Protein AF-A0A967SPB9-F1 (afdb_monomer_lite)

Radius of gyration: 21.57 Å; chains: 1; bounding box: 64×49×54 Å

Sequence (281 aa):
MDSRIRKSFYCFIILLLVFVIGSISIPSTLHAQDSSSSYELLPAPDVWYNSVDGVRVGIRLRGQVPGTFGDGPHRLNTGLWLGTNFPDNPISYYLKYTEPIPAISDFGSEGSISAITSYRTGFQAHGLTFDKRWQTGFNELNYKELTIGLRAEHRFNEEYLLYRQLWQTQWLYLANAAFDYTDVNSLGRYLLSLSIDANIAGKADPFFRSEIIISQKADLSDQFSISGRLYSGFATDNTAPEYLFTHGFQSARSWMKSGLTRARGTIPPSWMQIGNIQVTG

pLDDT: mean 82.99, std 16.35, range [27.64, 98.44]

Foldseek 3Di:
DDPVVVVVVVVVVVVVVCVVCVVVVPPPDDPPDDPPWDWDKDKDWDWDAFPQLGIKTKIWIWIFTPPDDVQTQKIKTKMWIARPNDDPCRIWMKIKIKHWDVVQDDVQKTWIKIWIWTDDQQKTKTKIKIKIKGGDPPPPQFIKMKIWMKMKMARRDCQFALDSQLADGWIFIKTKIKIKGWDADPQGIKIWIKMKIWRDDGPADTKIKIKIKIKDWGDPDPVDIDIDIDIDMDIDPSDGSQCDQDPLRHGVVVLCVDSCRSGHGSDDSVLCDDDPDHPRD

Structure (mmCIF, N/CA/C/O backbone):
data_AF-A0A967SPB9-F1
#
_entry.id   AF-A0A967SPB9-F1
#
loop_
_atom_site.group_PDB
_atom_site.id
_atom_site.type_symbol
_atom_site.label_atom_id
_atom_site.label_alt_id
_atom_site.label_comp_id
_atom_site.label_asym_id
_atom_site.label_entity_id
_atom_site.label_seq_id
_atom_site.pdbx_PDB_ins_code
_atom_site.Cartn_x
_atom_site.Cartn_y
_atom_site.Cartn_z
_atom_site.occupancy
_atom_site.B_iso_or_equiv
_atom_site.auth_seq_id
_atom_site.auth_comp_id
_atom_site.auth_asym_id
_atom_site.auth_atom_id
_atom_site.pdbx_PDB_model_num
ATOM 1 N N . MET A 1 1 ? 34.690 -30.513 -7.105 1.00 53.34 1 MET A N 1
ATOM 2 C CA . MET A 1 1 ? 33.708 -29.984 -6.133 1.00 53.34 1 MET A CA 1
ATOM 3 C C . MET A 1 1 ? 32.926 -28.889 -6.845 1.00 53.34 1 MET A C 1
ATOM 5 O O . MET A 1 1 ? 33.552 -27.938 -7.296 1.00 53.34 1 MET A O 1
ATOM 9 N N . ASP A 1 2 ? 31.624 -29.093 -7.065 1.00 67.44 2 ASP A N 1
ATOM 10 C CA . ASP A 1 2 ? 30.764 -28.219 -7.885 1.00 67.44 2 ASP A CA 1
ATOM 11 C C . ASP A 1 2 ? 30.806 -26.767 -7.361 1.00 67.44 2 ASP A C 1
ATOM 13 O O . ASP A 1 2 ? 30.745 -26.531 -6.150 1.00 67.44 2 ASP A O 1
ATOM 17 N N . SER A 1 3 ? 30.935 -25.790 -8.264 1.00 64.62 3 SER A N 1
ATOM 18 C CA . SER A 1 3 ? 30.966 -24.362 -7.922 1.00 64.62 3 SER A CA 1
ATOM 19 C C . SER A 1 3 ? 29.688 -23.924 -7.199 1.00 64.62 3 SER A C 1
ATOM 21 O O . SER A 1 3 ? 29.732 -23.014 -6.369 1.00 64.62 3 SER A O 1
ATOM 23 N N . ARG A 1 4 ? 28.574 -24.631 -7.433 1.00 57.75 4 ARG A N 1
ATOM 24 C CA . ARG A 1 4 ? 27.309 -24.462 -6.709 1.00 57.75 4 ARG A CA 1
ATOM 25 C C . ARG A 1 4 ? 27.421 -24.856 -5.237 1.00 57.75 4 ARG A C 1
ATOM 27 O O . ARG A 1 4 ? 27.007 -24.088 -4.378 1.00 57.75 4 ARG A O 1
ATOM 34 N N . ILE A 1 5 ? 28.079 -25.976 -4.931 1.00 65.75 5 ILE A N 1
ATOM 35 C CA . ILE A 1 5 ? 28.253 -26.473 -3.554 1.00 65.75 5 ILE A CA 1
ATOM 36 C C . ILE A 1 5 ? 29.132 -25.520 -2.733 1.00 65.75 5 ILE A C 1
ATOM 38 O O . ILE A 1 5 ? 28.819 -25.231 -1.580 1.00 65.75 5 ILE A O 1
ATOM 42 N N . ARG A 1 6 ? 30.200 -24.968 -3.330 1.00 60.94 6 ARG A N 1
ATOM 43 C CA . ARG A 1 6 ? 31.022 -23.945 -2.657 1.00 60.94 6 ARG A CA 1
ATOM 44 C C . ARG A 1 6 ? 30.216 -22.682 -2.349 1.00 60.94 6 ARG A C 1
ATOM 46 O O . ARG A 1 6 ? 30.285 -22.196 -1.226 1.00 60.94 6 ARG A O 1
ATOM 53 N N . LYS A 1 7 ? 29.422 -22.179 -3.301 1.00 64.81 7 LYS A N 1
ATOM 54 C CA . LYS A 1 7 ? 28.565 -20.998 -3.090 1.00 64.81 7 LYS A CA 1
ATOM 55 C C . LYS A 1 7 ? 27.527 -21.225 -1.985 1.00 64.81 7 LYS A C 1
ATOM 57 O O . LYS A 1 7 ? 27.373 -20.359 -1.126 1.00 64.81 7 LYS A O 1
ATOM 62 N N . SER A 1 8 ? 26.885 -22.395 -1.955 1.00 60.81 8 SER A N 1
ATOM 63 C CA . SER A 1 8 ? 25.930 -22.767 -0.903 1.00 60.81 8 SER A CA 1
ATOM 64 C C . SER A 1 8 ? 26.578 -22.839 0.482 1.00 60.81 8 SER A C 1
ATOM 66 O O . SER A 1 8 ? 25.992 -22.364 1.450 1.00 60.81 8 SER A O 1
ATOM 68 N N . PHE A 1 9 ? 27.803 -23.366 0.583 1.00 72.69 9 PHE A N 1
ATOM 69 C CA . PHE A 1 9 ? 28.531 -23.463 1.851 1.00 72.69 9 PHE A CA 1
ATOM 70 C C . PHE A 1 9 ? 28.935 -22.089 2.405 1.00 72.69 9 PHE A C 1
ATOM 72 O O . PHE A 1 9 ? 28.689 -21.800 3.574 1.00 72.69 9 PHE A O 1
ATOM 79 N N . TYR A 1 10 ? 29.478 -21.202 1.562 1.00 68.50 10 TYR A N 1
ATOM 80 C CA . TYR A 1 10 ? 29.806 -19.836 1.986 1.00 68.50 10 TYR A CA 1
ATOM 81 C C . TYR A 1 10 ? 28.555 -19.032 2.361 1.00 68.50 10 TYR A C 1
ATOM 83 O O . TYR A 1 10 ? 28.591 -18.286 3.334 1.00 68.50 10 TYR A O 1
ATOM 91 N N . CYS A 1 11 ? 27.431 -19.221 1.661 1.00 58.88 11 CYS A N 1
ATOM 92 C CA . CYS A 1 11 ? 26.168 -18.572 2.022 1.00 58.88 11 CYS A CA 1
ATOM 93 C C . CYS A 1 11 ? 25.592 -19.088 3.342 1.00 58.88 11 CYS A C 1
ATOM 95 O O . CYS A 1 11 ? 25.117 -18.281 4.131 1.00 58.88 11 CYS A O 1
ATOM 97 N N . PHE A 1 12 ? 25.656 -20.397 3.613 1.00 73.38 12 PHE A N 1
ATOM 98 C CA . PHE A 1 12 ? 25.232 -20.946 4.904 1.00 73.38 12 PHE A CA 1
ATOM 99 C C . PHE A 1 12 ? 26.057 -20.357 6.050 1.00 73.38 12 PHE A C 1
ATOM 101 O O . PHE A 1 12 ? 25.495 -19.942 7.058 1.00 73.38 12 PHE A O 1
ATOM 108 N N . ILE A 1 13 ? 27.375 -20.236 5.860 1.00 76.81 13 ILE A N 1
ATOM 109 C CA . ILE A 1 13 ? 28.262 -19.589 6.832 1.00 76.81 13 ILE A CA 1
ATOM 110 C C . ILE A 1 13 ? 27.895 -18.115 7.010 1.00 76.81 13 ILE A C 1
ATOM 112 O O . ILE A 1 13 ? 27.781 -17.676 8.145 1.00 76.81 13 ILE A O 1
ATOM 116 N N . ILE A 1 14 ? 27.663 -17.360 5.932 1.00 76.56 14 ILE A N 1
ATOM 117 C CA . ILE A 1 14 ? 27.267 -15.944 6.016 1.00 76.56 14 ILE A CA 1
ATOM 118 C C . ILE A 1 14 ? 25.918 -15.793 6.726 1.00 76.56 14 ILE A C 1
ATOM 120 O O . ILE A 1 14 ? 25.771 -14.911 7.562 1.00 76.56 14 ILE A O 1
ATOM 124 N N . LEU A 1 15 ? 24.947 -16.659 6.439 1.00 67.56 15 LEU A N 1
ATOM 125 C CA . LEU A 1 15 ? 23.616 -16.608 7.038 1.00 67.56 15 LEU A CA 1
ATOM 126 C C . LEU A 1 15 ? 23.658 -16.979 8.524 1.00 67.56 15 LEU A C 1
ATOM 128 O O . LEU A 1 15 ? 23.032 -16.303 9.334 1.00 67.56 15 LEU A O 1
ATOM 132 N N . LEU A 1 16 ? 24.466 -17.978 8.891 1.00 74.81 16 LEU A N 1
ATOM 133 C CA . LEU A 1 16 ? 24.778 -18.296 10.282 1.00 74.81 16 LEU A CA 1
ATOM 134 C C . LEU A 1 16 ? 25.459 -17.105 10.969 1.00 74.81 16 LEU A C 1
ATOM 136 O O . LEU A 1 16 ? 25.086 -16.752 12.081 1.00 74.81 16 LEU A O 1
ATOM 140 N N . LEU A 1 17 ? 26.409 -16.445 10.301 1.00 73.00 17 LEU A N 1
ATOM 141 C CA . LEU A 1 17 ? 27.127 -15.293 10.845 1.00 73.00 17 LEU A CA 1
ATOM 142 C C . LEU A 1 17 ? 26.196 -14.094 11.055 1.00 73.00 17 LEU A C 1
ATOM 144 O O . LEU A 1 17 ? 26.263 -13.454 12.093 1.00 73.00 17 LEU A O 1
ATOM 148 N N . VAL A 1 18 ? 25.292 -13.817 10.111 1.00 70.38 18 VAL A N 1
ATOM 149 C CA . VAL A 1 18 ? 24.260 -12.776 10.240 1.00 70.38 18 VAL A CA 1
ATOM 150 C C . VAL A 1 18 ? 23.289 -13.119 11.367 1.00 70.38 18 VAL A C 1
ATOM 152 O O . VAL A 1 18 ? 22.927 -12.236 12.139 1.00 70.38 18 VAL A O 1
ATOM 155 N N . PHE A 1 19 ? 22.904 -14.389 11.509 1.00 68.06 19 PHE A N 1
ATOM 156 C CA . PHE A 1 19 ? 22.025 -14.839 12.587 1.00 68.06 19 PHE A CA 1
ATOM 157 C C . PHE A 1 19 ? 22.697 -14.699 13.960 1.00 68.06 19 PHE A C 1
ATOM 159 O O . PHE A 1 19 ? 22.085 -14.195 14.897 1.00 68.06 19 PHE A O 1
ATOM 166 N N . VAL A 1 20 ? 23.972 -15.079 14.069 1.00 71.25 20 VAL A N 1
ATOM 167 C CA . VAL A 1 20 ? 24.779 -14.993 15.296 1.00 71.25 20 VAL A CA 1
ATOM 168 C C . VAL A 1 20 ? 25.101 -13.537 15.645 1.00 71.25 20 VAL A C 1
ATOM 170 O O . VAL A 1 20 ? 24.891 -13.114 16.774 1.00 71.25 20 VAL A O 1
ATOM 173 N N . ILE A 1 21 ? 25.533 -12.720 14.684 1.00 67.00 21 ILE A N 1
ATOM 174 C CA . ILE A 1 21 ? 25.810 -11.295 14.920 1.00 67.00 21 ILE A CA 1
ATOM 175 C C . ILE A 1 21 ? 24.513 -10.554 15.247 1.00 67.00 21 ILE A C 1
ATOM 177 O O . ILE A 1 21 ? 24.492 -9.770 16.189 1.00 67.00 21 ILE A O 1
ATOM 181 N N . GLY A 1 22 ? 23.422 -10.832 14.532 1.00 55.47 22 GLY A N 1
ATOM 182 C CA . GLY A 1 22 ? 22.111 -10.235 14.786 1.00 55.47 22 GLY A CA 1
ATOM 183 C C . GLY A 1 22 ? 21.521 -10.604 16.148 1.00 55.47 22 GLY A C 1
ATOM 184 O O . GLY A 1 22 ? 20.822 -9.788 16.735 1.00 55.47 22 GLY A O 1
ATOM 185 N N . SER A 1 23 ? 21.833 -11.790 16.681 1.00 55.03 23 SER A N 1
ATOM 186 C CA . SER A 1 23 ? 21.397 -12.210 18.022 1.00 55.03 23 SER A CA 1
ATOM 187 C C . SER A 1 23 ? 22.307 -11.709 19.148 1.00 55.03 23 SER A C 1
ATOM 189 O O . SER A 1 23 ? 21.827 -11.522 20.261 1.00 55.03 23 SER A O 1
ATOM 191 N N . ILE A 1 24 ? 23.588 -11.436 18.873 1.00 55.41 24 ILE A N 1
ATOM 192 C CA . ILE A 1 24 ? 24.553 -10.935 19.872 1.00 55.41 24 ILE A CA 1
ATOM 193 C C . ILE A 1 24 ? 24.598 -9.393 19.915 1.00 55.41 24 ILE A C 1
ATOM 195 O O . ILE A 1 24 ? 24.977 -8.815 20.929 1.00 55.41 24 ILE A O 1
ATOM 199 N N . SER A 1 25 ? 24.186 -8.709 18.842 1.00 49.22 25 SER A N 1
ATOM 200 C CA . SER A 1 25 ? 24.399 -7.260 18.661 1.00 49.22 25 SER A CA 1
ATOM 201 C C . SER A 1 25 ? 23.162 -6.396 18.923 1.00 49.22 25 SER A C 1
ATOM 203 O O . SER A 1 25 ? 23.108 -5.264 18.448 1.00 49.22 25 SER A O 1
ATOM 205 N N . ILE A 1 26 ? 22.166 -6.896 19.660 1.00 52.22 26 ILE A N 1
ATOM 206 C CA . ILE A 1 26 ? 21.073 -6.057 20.170 1.00 52.22 26 ILE A CA 1
ATOM 207 C C . ILE A 1 26 ? 21.488 -5.588 21.571 1.00 52.22 26 ILE A C 1
ATOM 209 O O . ILE A 1 26 ? 21.332 -6.349 22.527 1.00 52.22 26 ILE A O 1
ATOM 213 N N . PRO A 1 27 ? 22.062 -4.379 21.728 1.00 47.00 27 PRO A N 1
ATOM 214 C CA . PRO A 1 27 ? 22.342 -3.840 23.050 1.00 47.00 27 PRO A CA 1
ATOM 215 C C . PRO A 1 27 ? 21.030 -3.725 23.831 1.00 47.00 27 PRO A C 1
ATOM 217 O O . PRO A 1 27 ? 20.074 -3.098 23.379 1.00 47.00 27 PRO A O 1
ATOM 220 N N . SER A 1 28 ? 20.996 -4.319 25.022 1.00 50.31 28 SER A N 1
ATOM 221 C CA . SER A 1 28 ? 19.854 -4.297 25.943 1.00 50.31 28 SER A CA 1
ATOM 222 C C . SER A 1 28 ? 19.643 -2.940 26.628 1.00 50.31 28 SER A C 1
ATOM 224 O O . SER A 1 28 ? 18.720 -2.787 27.422 1.00 50.31 28 SER A O 1
ATOM 226 N N . THR A 1 29 ? 20.474 -1.940 26.326 1.00 46.03 29 THR A N 1
ATOM 227 C CA . THR A 1 29 ? 20.417 -0.608 26.934 1.00 46.03 29 THR A CA 1
ATOM 228 C C . THR A 1 29 ? 20.405 0.476 25.859 1.00 46.03 29 THR A C 1
ATOM 230 O O . THR A 1 29 ? 21.447 0.991 25.451 1.00 46.03 29 THR A O 1
ATOM 233 N N . LEU A 1 30 ? 19.207 0.830 25.393 1.00 47.09 30 LEU A N 1
ATOM 234 C CA . LEU A 1 30 ? 18.966 2.047 24.618 1.00 47.09 30 LEU A CA 1
ATOM 235 C C . LEU A 1 30 ? 18.658 3.186 25.598 1.00 47.09 30 LEU A C 1
ATOM 237 O O . LEU A 1 30 ? 17.619 3.188 26.251 1.00 47.09 30 LEU A O 1
ATOM 241 N N . HIS A 1 31 ? 19.558 4.166 25.685 1.00 45.38 31 HIS A N 1
ATOM 242 C CA . HIS A 1 31 ? 19.499 5.329 26.587 1.00 45.38 31 HIS A CA 1
ATOM 243 C C . HIS A 1 31 ? 18.366 6.344 26.291 1.00 45.38 31 HIS A C 1
ATOM 245 O O . HIS A 1 31 ? 18.452 7.494 26.708 1.00 45.38 31 HIS A O 1
ATOM 251 N N . ALA A 1 32 ? 17.312 5.944 25.575 1.00 43.31 32 ALA A N 1
ATOM 252 C CA . ALA A 1 32 ? 16.228 6.825 25.129 1.00 43.31 32 ALA A CA 1
ATOM 253 C C . ALA A 1 32 ? 14.820 6.339 25.523 1.00 43.31 32 ALA A C 1
ATOM 255 O O . ALA A 1 32 ? 13.837 6.890 25.039 1.00 43.31 32 ALA A O 1
ATOM 256 N N . GLN A 1 33 ? 14.698 5.303 26.358 1.00 45.22 33 GLN A N 1
ATOM 257 C CA . GLN A 1 33 ? 13.395 4.739 26.721 1.00 45.22 33 GLN A CA 1
ATOM 258 C C . GLN A 1 33 ? 13.032 5.073 28.162 1.00 45.22 33 GLN A C 1
ATOM 260 O O . GLN A 1 33 ? 13.785 4.785 29.093 1.00 45.22 33 GLN A O 1
ATOM 265 N N . ASP A 1 34 ? 11.867 5.694 28.314 1.00 43.06 34 ASP A N 1
ATOM 266 C CA . ASP A 1 34 ? 11.245 5.952 29.601 1.00 43.06 34 ASP A CA 1
ATOM 267 C C . ASP A 1 34 ? 10.923 4.620 30.301 1.00 43.06 34 ASP A C 1
ATOM 269 O O . ASP A 1 34 ? 10.480 3.648 29.687 1.00 43.06 34 ASP A O 1
ATOM 273 N N . SER A 1 35 ? 11.185 4.571 31.602 1.00 50.75 35 SER A N 1
ATOM 274 C CA . SER A 1 35 ? 11.261 3.350 32.423 1.00 50.75 35 SER A CA 1
ATOM 275 C C . SER A 1 35 ? 9.944 2.572 32.602 1.00 50.75 35 SER A C 1
ATOM 277 O O . SER A 1 35 ? 9.937 1.516 33.233 1.00 50.75 35 SER A O 1
ATOM 279 N N . SER A 1 36 ? 8.831 3.072 32.060 1.00 54.38 36 SER A N 1
ATOM 280 C CA . SER A 1 36 ? 7.485 2.521 32.257 1.00 54.38 36 SER A CA 1
ATOM 281 C C . SER A 1 36 ? 6.999 1.604 31.124 1.00 54.38 36 SER A C 1
ATOM 283 O O . SER A 1 36 ? 6.114 0.784 31.360 1.00 54.38 36 SER A O 1
ATOM 285 N N . SER A 1 37 ? 7.572 1.692 29.915 1.00 59.97 37 SER A N 1
ATOM 286 C CA . SER A 1 37 ? 7.257 0.792 28.791 1.00 59.97 37 SER A CA 1
ATOM 287 C C . SER A 1 37 ? 8.420 0.724 27.791 1.00 59.97 37 SER A C 1
ATOM 289 O O . SER A 1 37 ? 8.663 1.644 27.013 1.00 59.97 37 SER A O 1
ATOM 291 N N . SER A 1 38 ? 9.179 -0.374 27.819 1.00 72.62 38 SER A N 1
ATOM 292 C CA . SER A 1 38 ? 10.318 -0.572 26.915 1.00 72.62 38 SER A CA 1
ATOM 293 C C . SER A 1 38 ? 9.849 -0.844 25.487 1.00 72.62 38 SER A C 1
ATOM 295 O O . SER A 1 38 ? 8.932 -1.634 25.280 1.00 72.62 38 SER A O 1
ATOM 297 N N . TYR A 1 39 ? 10.509 -0.250 24.497 1.00 81.62 39 TYR A N 1
ATOM 298 C CA . TYR A 1 39 ? 10.291 -0.550 23.083 1.00 81.62 39 TYR A CA 1
ATOM 299 C C . TYR A 1 39 ? 10.604 -2.022 22.804 1.00 81.62 39 TYR A C 1
ATOM 301 O O . TYR A 1 39 ? 11.703 -2.505 23.083 1.00 81.62 39 TYR A O 1
ATOM 309 N N . GLU A 1 40 ? 9.656 -2.727 22.207 1.00 84.88 40 GLU A N 1
ATOM 310 C CA . GLU A 1 40 ? 9.782 -4.134 21.861 1.00 84.88 40 GLU A CA 1
ATOM 311 C C . GLU A 1 40 ? 10.109 -4.304 20.383 1.00 84.88 40 GLU A C 1
ATOM 313 O O . GLU A 1 40 ? 9.544 -3.631 19.522 1.00 84.88 40 GLU A O 1
ATOM 318 N N . LEU A 1 41 ? 10.988 -5.262 20.087 1.00 88.00 41 LEU A N 1
ATOM 319 C CA . LEU A 1 41 ? 11.228 -5.777 18.744 1.00 88.00 41 LEU A CA 1
ATOM 320 C C . LEU A 1 41 ? 10.677 -7.199 18.667 1.00 88.00 41 LEU A C 1
ATOM 322 O O . LEU A 1 41 ? 11.167 -8.101 19.339 1.00 88.00 41 LEU A O 1
ATOM 326 N N . LEU A 1 42 ? 9.669 -7.396 17.824 1.00 88.50 42 LEU A N 1
ATOM 327 C CA . LEU A 1 42 ? 8.972 -8.661 17.635 1.00 88.50 42 LEU A CA 1
ATOM 328 C C . LEU A 1 42 ? 9.442 -9.317 16.328 1.00 88.50 42 LEU A C 1
ATOM 330 O O . LEU A 1 42 ? 8.975 -8.924 15.249 1.00 88.50 42 LEU A O 1
ATOM 334 N N . PRO A 1 43 ? 10.381 -10.281 16.384 1.00 92.69 43 PRO A N 1
ATOM 335 C CA . PRO A 1 43 ? 10.787 -11.037 15.214 1.00 92.69 43 PRO A CA 1
ATOM 336 C C . PRO A 1 43 ? 9.740 -12.090 14.845 1.00 92.69 43 PRO A C 1
ATOM 338 O O . PRO A 1 43 ? 9.196 -12.782 15.702 1.00 92.69 43 PRO A O 1
ATOM 341 N N . ALA A 1 44 ? 9.503 -12.259 13.550 1.00 91.25 44 ALA A N 1
ATOM 342 C CA . ALA A 1 44 ? 8.666 -13.317 13.007 1.00 91.25 44 ALA A CA 1
ATOM 343 C C . ALA A 1 44 ? 9.344 -13.938 11.777 1.00 91.25 44 ALA A C 1
ATOM 345 O O . ALA A 1 44 ? 9.688 -13.200 10.844 1.00 91.25 44 ALA A O 1
ATOM 346 N N . PRO A 1 45 ? 9.529 -15.271 11.728 1.00 92.44 45 PRO A N 1
ATOM 347 C CA . PRO A 1 45 ? 9.981 -15.924 10.508 1.00 92.44 45 PRO A CA 1
ATOM 348 C C . PRO A 1 45 ? 8.945 -15.726 9.396 1.00 92.44 45 PRO A C 1
ATOM 350 O O . PRO A 1 45 ? 7.742 -15.612 9.648 1.00 92.44 45 PRO A O 1
ATOM 353 N N . ASP A 1 46 ? 9.416 -15.671 8.157 1.00 89.62 46 ASP A N 1
ATOM 354 C CA . ASP A 1 46 ? 8.570 -15.527 6.978 1.00 89.62 46 ASP A CA 1
ATOM 355 C C . ASP A 1 46 ? 9.102 -16.408 5.848 1.00 89.62 46 ASP A C 1
ATOM 357 O O . ASP A 1 46 ? 10.283 -16.351 5.499 1.00 89.62 46 ASP A O 1
ATOM 361 N N . VAL A 1 47 ? 8.235 -17.250 5.292 1.00 89.12 47 VAL A N 1
ATOM 362 C CA . VAL A 1 47 ? 8.585 -18.195 4.230 1.00 89.12 47 VAL A CA 1
ATOM 363 C C . VAL A 1 47 ? 7.531 -18.114 3.142 1.00 89.12 47 VAL A C 1
ATOM 365 O O . VAL A 1 47 ? 6.333 -18.149 3.410 1.00 89.12 47 VAL A O 1
ATOM 368 N N . TRP A 1 48 ? 7.988 -18.013 1.900 1.00 86.25 48 TRP A N 1
ATOM 369 C CA . TRP A 1 48 ? 7.131 -17.824 0.739 1.00 86.25 48 TRP A CA 1
ATOM 370 C C . TRP A 1 48 ? 7.693 -18.540 -0.487 1.00 86.25 48 TRP A C 1
ATOM 372 O O . TRP A 1 48 ? 8.891 -18.779 -0.554 1.00 86.25 48 TRP A O 1
ATOM 382 N N . TYR A 1 49 ? 6.869 -18.838 -1.492 1.00 88.06 49 TYR A N 1
ATOM 383 C CA . TYR A 1 49 ? 7.327 -19.390 -2.770 1.00 88.06 49 TYR A CA 1
ATOM 384 C C . TYR A 1 49 ? 6.899 -18.533 -3.970 1.00 88.06 49 TYR A C 1
ATOM 386 O O . TYR A 1 49 ? 5.753 -18.083 -4.063 1.00 88.06 49 TYR A O 1
ATOM 394 N N . ASN A 1 50 ? 7.812 -18.337 -4.921 1.00 87.50 50 ASN A N 1
ATOM 395 C CA . ASN A 1 50 ? 7.480 -17.848 -6.258 1.00 87.50 50 ASN A CA 1
ATOM 396 C C . ASN A 1 50 ? 8.396 -18.472 -7.320 1.00 87.50 50 ASN A C 1
ATOM 398 O O . ASN A 1 50 ? 9.446 -19.027 -7.001 1.00 87.50 50 ASN A O 1
ATOM 402 N N . SER A 1 51 ? 8.011 -18.375 -8.594 1.00 87.31 51 SER A N 1
ATOM 403 C CA . SER A 1 51 ? 8.727 -19.072 -9.670 1.00 87.31 51 SER A CA 1
ATOM 404 C C . SER A 1 51 ? 10.125 -18.520 -9.960 1.00 87.31 51 SER A C 1
ATOM 406 O O . SER A 1 51 ? 10.903 -19.203 -10.616 1.00 87.31 51 SER A O 1
ATOM 408 N N . VAL A 1 52 ? 10.440 -17.299 -9.516 1.00 87.94 52 VAL A N 1
ATOM 409 C CA . VAL A 1 52 ? 11.734 -16.649 -9.775 1.00 87.94 52 VAL A CA 1
ATOM 410 C C . VAL A 1 52 ? 12.712 -16.927 -8.635 1.00 87.94 52 VAL A C 1
ATOM 412 O O . VAL A 1 52 ? 13.793 -17.461 -8.866 1.00 87.94 52 VAL A O 1
ATOM 415 N N . ASP A 1 53 ? 12.312 -16.644 -7.393 1.00 86.44 53 ASP A N 1
ATOM 416 C CA . ASP A 1 53 ? 13.141 -16.852 -6.198 1.00 86.44 53 ASP A CA 1
ATOM 417 C C . ASP A 1 53 ? 13.207 -18.317 -5.744 1.00 86.44 53 ASP A C 1
ATOM 419 O O . ASP A 1 53 ? 14.072 -18.672 -4.941 1.00 86.44 53 ASP A O 1
ATOM 423 N N . GLY A 1 54 ? 12.285 -19.171 -6.199 1.00 88.88 54 GLY A N 1
ATOM 424 C CA . GLY A 1 54 ? 12.041 -20.472 -5.585 1.00 88.88 54 GLY A CA 1
ATOM 425 C C . GLY A 1 54 ? 11.423 -20.301 -4.196 1.00 88.88 54 GLY A C 1
ATOM 426 O O . GLY A 1 54 ? 10.472 -19.537 -4.018 1.00 88.88 54 GLY A O 1
ATOM 427 N N . VAL A 1 55 ? 11.963 -21.005 -3.199 1.00 89.00 55 VAL A N 1
ATOM 428 C CA . VAL A 1 55 ? 11.611 -20.763 -1.798 1.00 89.00 55 VAL A CA 1
ATOM 429 C C . VAL A 1 55 ? 12.331 -19.498 -1.342 1.00 89.00 55 VAL A C 1
ATOM 431 O O . VAL A 1 55 ? 13.541 -19.359 -1.467 1.00 89.00 55 VAL A O 1
ATOM 434 N N . ARG A 1 56 ? 11.582 -18.551 -0.803 1.00 87.94 56 ARG A N 1
ATOM 435 C CA . ARG A 1 56 ? 12.078 -17.330 -0.191 1.00 87.94 56 ARG A CA 1
ATOM 436 C C . ARG A 1 56 ? 11.962 -17.480 1.319 1.00 87.94 56 ARG A C 1
ATOM 438 O O . ARG A 1 56 ? 10.864 -17.678 1.829 1.00 87.94 56 ARG A O 1
ATOM 445 N N . VAL A 1 57 ? 13.081 -17.354 2.021 1.00 90.25 57 VAL A N 1
ATOM 446 C CA . VAL A 1 57 ? 13.145 -17.432 3.487 1.00 90.25 57 VAL A CA 1
ATOM 447 C C . VAL A 1 57 ? 13.597 -16.086 4.025 1.00 90.25 57 VAL A C 1
ATOM 449 O O . VAL A 1 57 ? 14.515 -15.475 3.480 1.00 90.25 57 VAL A O 1
ATOM 452 N N . GLY A 1 58 ? 12.951 -15.604 5.076 1.00 91.19 58 GLY A N 1
ATOM 453 C CA . GLY A 1 58 ? 13.259 -14.312 5.659 1.00 91.19 58 GLY A CA 1
ATOM 454 C C . GLY A 1 58 ? 12.783 -14.149 7.091 1.00 91.19 58 GLY A C 1
ATOM 455 O O . GLY A 1 58 ? 12.203 -15.049 7.699 1.00 91.19 58 GLY A O 1
ATOM 456 N N . ILE A 1 59 ? 13.055 -12.965 7.622 1.00 92.38 59 ILE A N 1
ATOM 457 C CA . ILE A 1 59 ? 12.644 -12.530 8.954 1.00 92.38 59 ILE A CA 1
ATOM 458 C C . ILE A 1 59 ? 11.966 -11.177 8.794 1.00 92.38 59 ILE A C 1
ATOM 460 O O . ILE A 1 59 ? 12.464 -10.303 8.084 1.00 92.38 59 ILE A O 1
ATOM 464 N N . ARG A 1 60 ? 10.833 -11.007 9.469 1.00 93.06 60 ARG A N 1
ATOM 465 C CA . ARG A 1 60 ? 10.172 -9.720 9.675 1.00 93.06 60 ARG A CA 1
ATOM 466 C C . ARG A 1 60 ? 10.417 -9.273 11.106 1.00 93.06 60 ARG A C 1
ATOM 468 O O . ARG A 1 60 ? 10.371 -10.098 12.010 1.00 93.06 60 ARG A O 1
ATOM 475 N N . LEU A 1 61 ? 10.659 -7.987 11.315 1.00 91.62 61 LEU A N 1
ATOM 476 C CA . LEU A 1 61 ? 10.777 -7.384 12.638 1.00 91.62 61 LEU A CA 1
ATOM 477 C C . LEU A 1 61 ? 9.744 -6.264 12.747 1.00 91.62 61 LEU A C 1
ATOM 479 O O . LEU A 1 61 ? 9.682 -5.383 11.883 1.00 91.62 61 LEU A O 1
ATOM 483 N N . ARG A 1 62 ? 8.950 -6.291 13.816 1.00 90.06 62 ARG A N 1
ATOM 484 C CA . ARG A 1 62 ? 8.036 -5.206 14.177 1.00 90.06 62 ARG A CA 1
ATOM 485 C C . ARG A 1 62 ? 8.518 -4.550 15.464 1.00 90.06 62 ARG A C 1
ATOM 487 O O . ARG A 1 62 ? 8.581 -5.215 16.487 1.00 90.06 62 ARG A O 1
ATOM 494 N N . GLY A 1 63 ? 8.845 -3.268 15.394 1.00 87.69 63 GLY A N 1
ATOM 495 C CA . GLY A 1 63 ? 9.157 -2.438 16.547 1.00 87.69 63 GLY A CA 1
ATOM 496 C C . GLY A 1 63 ? 7.941 -1.641 17.005 1.00 87.69 63 GLY A C 1
ATOM 497 O O . GLY A 1 63 ? 7.312 -0.973 16.176 1.00 87.69 63 GLY A O 1
ATOM 498 N N . GLN A 1 64 ? 7.604 -1.725 18.291 1.00 81.56 64 GLN A N 1
ATOM 499 C CA . GLN A 1 64 ? 6.460 -1.037 18.896 1.00 81.56 64 GLN A CA 1
ATOM 500 C C . GLN A 1 64 ? 6.685 -0.781 20.392 1.00 81.56 64 GLN A C 1
ATOM 502 O O . GLN A 1 64 ? 7.446 -1.502 21.029 1.00 81.56 64 GLN A O 1
ATOM 507 N N . VAL A 1 65 ? 5.983 0.193 20.975 1.00 76.69 65 VAL A N 1
ATOM 508 C CA . VAL A 1 65 ? 5.906 0.338 22.438 1.00 76.69 65 VAL A CA 1
ATOM 509 C C . VAL A 1 65 ? 4.670 -0.413 22.955 1.00 76.69 65 VAL A C 1
ATOM 511 O O . VAL A 1 65 ? 3.570 -0.192 22.435 1.00 76.69 65 VAL A O 1
ATOM 514 N N . PRO A 1 66 ? 4.803 -1.308 23.948 1.00 64.88 66 PRO A N 1
ATOM 515 C CA . PRO A 1 66 ? 3.681 -2.060 24.509 1.00 64.88 66 PRO A CA 1
ATOM 516 C C . PRO A 1 66 ? 2.572 -1.151 25.029 1.00 64.88 66 PRO A C 1
ATOM 518 O O . PRO A 1 66 ? 2.836 -0.110 25.621 1.00 64.88 66 PRO A O 1
ATOM 521 N N . GLY A 1 67 ? 1.318 -1.544 24.810 1.00 56.72 67 GLY A N 1
ATOM 522 C CA . GLY A 1 67 ? 0.156 -0.770 25.263 1.00 56.72 67 GLY A CA 1
ATOM 523 C C . GLY A 1 67 ? -0.152 0.478 24.430 1.00 56.72 67 GLY A C 1
ATOM 524 O O . GLY A 1 67 ? -1.178 1.110 24.663 1.00 56.72 67 GLY A O 1
ATOM 525 N N . THR A 1 68 ? 0.669 0.802 23.427 1.00 59.84 68 THR A N 1
ATOM 526 C CA . THR A 1 68 ? 0.351 1.831 22.433 1.00 59.84 68 THR A CA 1
ATOM 527 C C . THR A 1 68 ? -0.242 1.168 21.185 1.00 59.84 68 THR A C 1
ATOM 529 O O . THR A 1 68 ? 0.450 0.528 20.392 1.00 59.84 68 THR A O 1
ATOM 532 N N . PHE A 1 69 ? -1.567 1.228 21.047 1.00 51.97 69 PHE A N 1
ATOM 533 C CA . PHE A 1 69 ? -2.287 0.670 19.899 1.00 51.97 69 PHE A CA 1
ATOM 534 C C . PHE A 1 69 ? -2.372 1.718 18.801 1.00 51.97 69 PHE A C 1
ATOM 536 O O . PHE A 1 69 ? -3.029 2.733 18.991 1.00 51.97 69 PHE A O 1
ATOM 543 N N . GLY A 1 70 ? -1.690 1.504 17.673 1.00 50.81 70 GLY A N 1
ATOM 544 C CA . GLY A 1 70 ? -1.715 2.442 16.543 1.00 50.81 70 GLY A CA 1
ATOM 545 C C . GLY A 1 70 ? -0.922 3.731 16.786 1.00 50.81 70 GLY A C 1
ATOM 546 O O . GLY A 1 70 ? -0.113 4.063 15.932 1.00 50.81 70 GLY A O 1
ATOM 547 N N . ASP A 1 71 ? -1.034 4.324 17.975 1.00 51.00 71 ASP A N 1
ATOM 548 C CA . ASP A 1 71 ? -0.586 5.671 18.361 1.00 51.00 71 ASP A CA 1
ATOM 549 C C . ASP A 1 71 ? 0.768 5.681 19.105 1.00 51.00 71 ASP A C 1
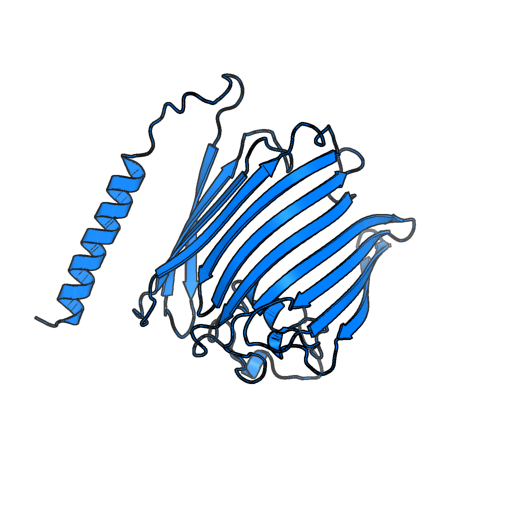ATOM 551 O O . ASP A 1 71 ? 1.080 6.585 19.881 1.00 51.00 71 ASP A O 1
ATOM 555 N N . GLY A 1 72 ? 1.570 4.628 18.932 1.00 56.00 72 GLY A N 1
ATOM 556 C CA . GLY A 1 72 ? 2.860 4.491 19.609 1.00 56.00 72 GLY A CA 1
ATOM 557 C C . GLY A 1 72 ? 3.892 5.533 19.183 1.00 56.00 72 GLY A C 1
ATOM 558 O O . GLY A 1 72 ? 3.915 5.924 18.015 1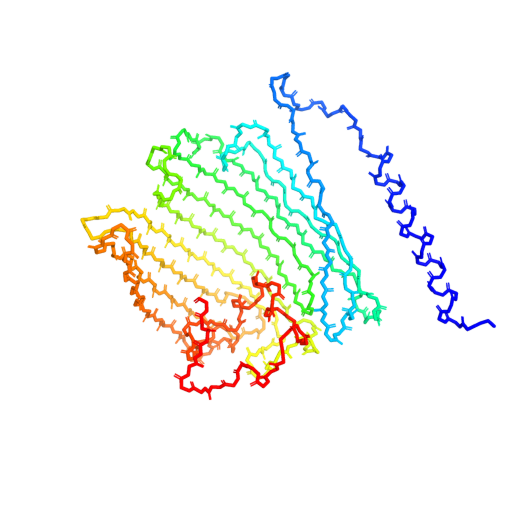.00 56.00 72 GLY A O 1
ATOM 559 N N . PRO A 1 73 ? 4.801 5.937 20.095 1.00 64.75 73 PRO A N 1
ATOM 560 C CA . PRO A 1 73 ? 5.721 7.048 19.888 1.00 64.75 73 PRO A CA 1
ATOM 561 C C . PRO A 1 73 ? 6.688 6.819 18.730 1.00 64.75 73 PRO A C 1
ATOM 563 O O . PRO A 1 73 ? 7.190 7.794 18.218 1.00 64.75 73 PRO A O 1
ATOM 566 N N . HIS A 1 74 ? 6.956 5.578 18.304 1.00 81.12 74 HIS A N 1
ATOM 567 C CA . HIS A 1 74 ? 7.701 5.261 17.079 1.00 81.12 74 HIS A CA 1
ATOM 568 C C . HIS A 1 74 ? 7.303 3.857 16.608 1.00 81.12 74 HIS A C 1
ATOM 570 O O . HIS A 1 74 ? 7.085 2.964 17.432 1.00 81.12 74 HIS A O 1
ATOM 576 N N . ARG A 1 75 ? 7.247 3.610 15.295 1.00 87.06 75 ARG A N 1
ATOM 577 C CA . ARG A 1 75 ? 6.920 2.282 14.741 1.00 87.06 75 ARG A CA 1
ATOM 578 C C . ARG A 1 75 ? 7.939 1.864 13.690 1.00 87.06 75 ARG A C 1
ATOM 580 O O . ARG A 1 75 ? 8.207 2.600 12.743 1.00 87.06 75 ARG A O 1
ATOM 587 N N . LEU A 1 76 ? 8.466 0.650 13.830 1.00 91.50 76 LEU A N 1
ATOM 588 C CA . LEU A 1 76 ? 9.351 0.029 12.845 1.00 91.50 76 LEU A CA 1
ATOM 589 C C . LEU A 1 76 ? 8.670 -1.207 12.263 1.00 91.50 76 LEU A C 1
ATOM 591 O O . LEU A 1 76 ? 8.188 -2.072 12.986 1.00 91.50 76 LEU A O 1
ATOM 595 N N . ASN A 1 77 ? 8.656 -1.327 10.945 1.00 93.19 77 ASN A N 1
ATOM 596 C CA . ASN A 1 77 ? 8.259 -2.546 10.259 1.00 93.19 77 ASN A CA 1
ATOM 597 C C . ASN A 1 77 ? 9.298 -2.844 9.189 1.00 93.19 77 ASN A C 1
ATOM 599 O O . ASN A 1 77 ? 9.380 -2.138 8.187 1.00 93.19 77 ASN A O 1
ATOM 603 N N . THR A 1 78 ? 10.105 -3.873 9.410 1.00 95.44 78 THR A N 1
ATOM 604 C CA . THR A 1 78 ? 11.165 -4.260 8.485 1.00 95.44 78 THR A CA 1
ATOM 605 C C . THR A 1 78 ? 11.092 -5.742 8.155 1.00 95.44 78 THR A C 1
ATOM 607 O O . THR A 1 78 ? 10.553 -6.545 8.913 1.00 95.44 78 THR A O 1
ATOM 610 N N . GLY A 1 79 ? 11.610 -6.116 6.995 1.00 94.06 79 GLY A N 1
ATOM 611 C CA . GLY A 1 79 ? 11.757 -7.500 6.593 1.00 94.06 79 GLY A CA 1
ATOM 612 C C . GLY A 1 79 ? 12.926 -7.676 5.643 1.00 94.06 79 GLY A C 1
ATOM 613 O O . GLY A 1 79 ? 13.199 -6.807 4.814 1.00 94.06 79 GLY A O 1
ATOM 614 N N . LEU A 1 80 ? 13.600 -8.812 5.772 1.00 94.06 80 LEU A N 1
ATOM 615 C CA . LEU A 1 80 ? 14.722 -9.223 4.940 1.00 94.06 80 LEU A CA 1
ATOM 616 C C . LEU A 1 80 ? 14.477 -10.657 4.483 1.00 94.06 80 LEU A C 1
ATOM 618 O O . LEU A 1 80 ? 14.142 -11.512 5.301 1.00 94.06 80 LEU A O 1
ATOM 622 N N . TRP A 1 81 ? 14.659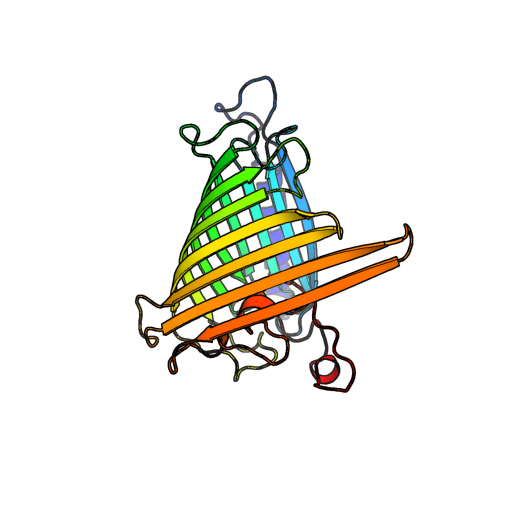 -10.920 3.193 1.00 93.12 81 TRP A N 1
ATOM 623 C CA . TRP A 1 81 ? 14.425 -12.228 2.594 1.00 93.12 81 TRP A CA 1
ATOM 624 C C . TRP A 1 81 ? 15.522 -12.609 1.602 1.00 93.12 81 TRP A C 1
ATOM 626 O O . TRP A 1 81 ? 16.066 -11.747 0.911 1.00 93.12 81 TRP A O 1
ATOM 636 N N . LEU A 1 82 ? 15.769 -13.911 1.478 1.00 92.00 82 LEU A N 1
ATOM 637 C CA . LEU A 1 82 ? 16.689 -14.523 0.524 1.00 92.00 82 LEU A CA 1
ATOM 638 C C . LEU A 1 82 ? 15.956 -15.587 -0.306 1.00 92.00 82 LEU A C 1
ATOM 640 O O . LEU A 1 82 ? 15.278 -16.449 0.257 1.00 92.00 82 LEU A O 1
ATOM 644 N N . GLY A 1 83 ? 16.090 -15.534 -1.632 1.00 87.88 83 GLY A N 1
ATOM 645 C CA . GLY A 1 83 ? 15.590 -16.567 -2.548 1.00 87.88 83 GLY A CA 1
ATOM 646 C C . GLY A 1 83 ? 16.558 -17.746 -2.699 1.00 87.88 83 GLY A C 1
ATOM 647 O O . GLY A 1 83 ? 17.759 -17.547 -2.878 1.00 87.88 83 GLY A O 1
ATOM 648 N N . THR A 1 84 ? 16.053 -18.982 -2.677 1.00 88.00 84 THR A N 1
ATOM 649 C CA . THR A 1 84 ? 16.860 -20.208 -2.824 1.00 88.00 84 THR A CA 1
ATOM 650 C C . THR A 1 84 ? 17.303 -20.491 -4.255 1.00 88.00 84 THR A C 1
ATOM 652 O O . THR A 1 84 ? 18.238 -21.258 -4.459 1.00 88.00 84 THR A O 1
ATOM 655 N N . ASN A 1 85 ? 16.627 -19.917 -5.252 1.00 85.38 85 ASN A N 1
ATOM 656 C CA . ASN A 1 85 ? 16.973 -20.082 -6.666 1.00 85.38 85 ASN A CA 1
ATOM 657 C C . ASN A 1 85 ? 18.068 -19.103 -7.134 1.00 85.38 85 ASN A C 1
ATOM 659 O O . ASN A 1 85 ? 18.456 -19.134 -8.295 1.00 85.38 85 ASN A O 1
ATOM 663 N N . PHE A 1 86 ? 18.567 -18.246 -6.233 1.00 81.62 86 PHE A N 1
ATOM 664 C CA . PHE A 1 86 ? 19.634 -17.269 -6.479 1.00 81.62 86 PHE A CA 1
ATOM 665 C C . PHE A 1 86 ? 19.488 -16.484 -7.800 1.00 81.62 86 PHE A C 1
ATOM 667 O O . PHE A 1 86 ? 20.389 -16.547 -8.640 1.00 81.62 86 PHE A O 1
ATOM 674 N N . PRO A 1 87 ? 18.381 -15.740 -8.001 1.00 79.69 87 PRO A N 1
ATOM 675 C CA . PRO A 1 87 ? 18.275 -14.821 -9.135 1.00 79.69 87 PRO A CA 1
ATOM 676 C C . PRO A 1 87 ? 19.333 -13.711 -9.028 1.00 79.69 87 PRO A C 1
ATOM 678 O O . PRO A 1 87 ? 19.939 -13.541 -7.970 1.00 79.69 87 PRO A O 1
ATOM 681 N N . ASP A 1 88 ? 19.506 -12.905 -10.082 1.00 81.00 88 ASP A N 1
ATOM 682 C CA . ASP A 1 88 ? 20.495 -11.807 -10.120 1.00 81.00 88 ASP A CA 1
ATOM 683 C C . ASP A 1 88 ? 20.427 -10.878 -8.899 1.00 81.00 88 ASP A C 1
ATOM 685 O O . ASP A 1 88 ? 21.442 -10.370 -8.428 1.00 81.00 88 ASP A O 1
ATOM 689 N N . ASN A 1 89 ? 19.222 -10.700 -8.351 1.00 80.50 89 ASN A N 1
ATOM 690 C CA . ASN A 1 89 ? 18.966 -9.946 -7.131 1.00 80.50 89 ASN A CA 1
ATOM 691 C C . ASN A 1 89 ? 18.308 -10.858 -6.079 1.00 80.50 89 ASN A C 1
ATOM 693 O O . ASN A 1 89 ? 17.084 -10.825 -5.923 1.00 80.50 89 ASN A O 1
ATOM 697 N N . PRO A 1 90 ? 19.085 -11.697 -5.367 1.00 79.62 90 PRO A N 1
ATOM 698 C CA . PRO A 1 90 ? 18.538 -12.756 -4.518 1.00 79.62 90 PRO A CA 1
ATOM 699 C C . PRO A 1 90 ? 18.078 -12.252 -3.146 1.00 79.62 90 PRO A C 1
ATOM 701 O O . PRO A 1 90 ? 17.361 -12.960 -2.440 1.00 79.62 90 PRO A O 1
ATOM 704 N N . ILE A 1 91 ? 18.493 -11.040 -2.764 1.00 88.00 91 ILE A N 1
ATOM 705 C CA . ILE A 1 91 ? 18.162 -10.404 -1.490 1.00 88.00 91 ILE A CA 1
ATOM 706 C C . ILE A 1 91 ? 17.028 -9.409 -1.719 1.00 88.00 91 ILE A C 1
ATOM 708 O O . ILE A 1 91 ? 17.101 -8.543 -2.589 1.00 88.00 91 ILE A O 1
ATOM 712 N N . SER A 1 92 ? 15.979 -9.520 -0.912 1.00 91.88 92 SER A N 1
ATOM 713 C CA . SER A 1 92 ? 14.873 -8.569 -0.872 1.00 91.88 92 SER A CA 1
ATOM 714 C C . SER A 1 92 ? 14.754 -7.952 0.513 1.00 91.88 92 SER A C 1
ATOM 716 O O . SER A 1 92 ? 14.925 -8.650 1.509 1.00 91.88 92 SER A O 1
ATOM 718 N N . TYR A 1 93 ? 14.387 -6.676 0.587 1.00 94.50 93 TYR A N 1
ATOM 719 C CA . TYR A 1 93 ? 14.108 -6.001 1.848 1.00 94.50 93 TYR A CA 1
ATOM 720 C C . TYR A 1 93 ? 12.878 -5.091 1.777 1.00 94.50 93 TYR A C 1
ATOM 722 O O . TYR A 1 93 ? 12.400 -4.686 0.712 1.00 94.50 93 TYR A O 1
ATOM 730 N N . TYR A 1 94 ? 12.358 -4.773 2.954 1.00 95.19 94 TYR A N 1
ATOM 731 C CA . TYR A 1 94 ? 11.320 -3.782 3.192 1.00 95.19 94 TYR A CA 1
ATOM 732 C C . TYR A 1 94 ? 11.629 -3.099 4.515 1.00 95.19 94 TYR A C 1
ATOM 734 O O . TYR A 1 94 ? 11.944 -3.786 5.475 1.00 95.19 94 TYR A O 1
ATOM 742 N N . LEU A 1 95 ? 11.511 -1.781 4.576 1.00 96.44 95 LEU A N 1
ATOM 743 C CA . LEU A 1 95 ? 11.603 -1.011 5.805 1.00 96.44 95 LEU A CA 1
ATOM 744 C C . LEU A 1 95 ? 10.572 0.113 5.743 1.00 96.44 95 LEU A C 1
ATOM 746 O O . LEU A 1 95 ? 10.520 0.868 4.775 1.00 96.44 95 LEU A O 1
ATOM 750 N N . LYS A 1 96 ? 9.755 0.214 6.785 1.00 95.81 96 LYS A N 1
ATOM 751 C CA . LYS A 1 96 ? 8.895 1.352 7.084 1.00 95.81 96 LYS A CA 1
ATOM 752 C C . LYS A 1 96 ? 9.215 1.816 8.494 1.00 95.81 96 LYS A C 1
ATOM 754 O O . LYS A 1 96 ? 9.088 1.041 9.441 1.00 95.81 96 LYS A O 1
ATOM 759 N N . TYR A 1 97 ? 9.624 3.067 8.603 1.00 94.31 97 TYR A N 1
ATOM 760 C CA . TYR A 1 97 ? 9.776 3.768 9.865 1.00 94.31 97 TYR A CA 1
ATOM 761 C C . TYR A 1 97 ? 8.689 4.830 9.949 1.00 94.31 97 TYR A C 1
ATOM 763 O O . TYR A 1 97 ? 8.503 5.564 8.982 1.00 94.31 97 TYR A O 1
ATOM 771 N N . THR A 1 98 ? 7.969 4.892 11.062 1.00 93.06 98 THR A N 1
ATOM 772 C CA . THR A 1 98 ? 6.923 5.887 11.294 1.00 93.06 98 THR A CA 1
ATOM 773 C C . THR A 1 98 ? 7.188 6.616 12.600 1.00 93.06 98 THR A C 1
ATOM 775 O O . THR A 1 98 ? 7.332 5.988 13.650 1.00 93.06 98 THR A O 1
ATOM 778 N N . GLU A 1 99 ? 7.223 7.937 12.492 1.00 89.75 99 GLU A N 1
ATOM 779 C CA . GLU A 1 99 ? 7.506 8.905 13.540 1.00 89.75 99 GLU A CA 1
ATOM 780 C C . GLU A 1 99 ? 6.251 9.759 13.780 1.00 89.75 99 GLU A C 1
ATOM 782 O O . GLU A 1 99 ? 5.851 10.498 12.879 1.00 89.75 99 GLU A O 1
ATOM 787 N N . PRO A 1 100 ? 5.589 9.687 14.938 1.00 87.75 100 PRO A N 1
ATOM 788 C CA . PRO A 1 100 ? 4.510 10.591 15.284 1.00 87.75 100 PRO A CA 1
ATOM 789 C C . PRO A 1 100 ? 5.034 12.012 15.488 1.00 87.75 100 PRO A C 1
ATOM 791 O O . PRO A 1 100 ? 6.182 12.239 15.858 1.00 87.75 100 PRO A O 1
ATOM 794 N N . ILE A 1 101 ? 4.162 12.988 15.266 1.00 89.31 101 ILE A N 1
ATOM 795 C CA . ILE A 1 101 ? 4.441 14.407 15.452 1.00 89.31 101 ILE A CA 1
ATOM 796 C C . ILE A 1 101 ? 3.677 14.866 16.699 1.00 89.31 101 ILE A C 1
ATOM 798 O O . ILE A 1 101 ? 2.484 15.157 16.590 1.00 89.31 101 ILE A O 1
ATOM 802 N N . PRO A 1 102 ? 4.325 14.985 17.875 1.00 86.75 102 PRO A N 1
ATOM 803 C CA . PRO A 1 102 ? 3.629 15.258 19.135 1.00 86.75 102 PRO A CA 1
ATOM 804 C C . PRO A 1 102 ? 2.747 16.511 19.103 1.00 86.75 102 PRO A C 1
ATOM 806 O O . PRO A 1 102 ? 1.669 16.525 19.678 1.00 86.75 102 PRO A O 1
ATOM 809 N N . ALA A 1 103 ? 3.159 17.550 18.370 1.00 88.50 103 ALA A N 1
ATOM 810 C CA . ALA A 1 103 ? 2.417 18.810 18.265 1.00 88.50 103 ALA A CA 1
ATOM 811 C C . ALA A 1 103 ? 1.034 18.684 17.598 1.00 88.50 103 ALA A C 1
ATOM 813 O O . ALA A 1 103 ? 0.209 19.585 17.727 1.00 88.50 103 ALA A O 1
ATOM 814 N N . ILE A 1 104 ? 0.790 17.602 16.859 1.00 87.38 104 ILE A N 1
ATOM 815 C CA . ILE A 1 104 ? -0.490 17.326 16.199 1.00 87.38 104 ILE A CA 1
ATOM 816 C C . ILE A 1 104 ? -1.010 15.928 16.540 1.00 87.38 104 ILE A C 1
ATOM 818 O O . ILE A 1 104 ? -1.882 15.425 15.828 1.00 87.38 104 ILE A O 1
ATOM 822 N N . SER A 1 105 ? -0.474 15.309 17.590 1.00 87.00 105 SER A N 1
ATOM 823 C CA . SER A 1 105 ? -0.894 14.003 18.082 1.00 87.00 105 SER A CA 1
ATOM 824 C C . SER A 1 105 ? -1.521 14.148 19.462 1.00 87.00 105 SER A C 1
ATOM 826 O O . SER A 1 105 ? -0.930 14.746 20.353 1.00 87.00 105 SER A O 1
ATOM 828 N N . ASP A 1 106 ? -2.719 13.601 19.626 1.00 84.81 106 ASP A N 1
ATOM 829 C CA . ASP A 1 106 ? -3.467 13.562 20.882 1.00 84.81 106 ASP A CA 1
ATOM 830 C C . ASP A 1 106 ? -4.302 12.270 20.930 1.00 84.81 106 ASP A C 1
ATOM 832 O O . ASP A 1 106 ? -4.364 11.520 19.951 1.00 84.81 106 ASP A O 1
ATOM 836 N N . PHE A 1 107 ? -4.962 11.998 22.052 1.00 82.62 107 PHE A N 1
ATOM 837 C CA . PHE A 1 107 ? -5.842 10.846 22.204 1.00 82.62 107 PHE A CA 1
ATOM 838 C C . PHE A 1 107 ? -6.928 10.822 21.112 1.00 82.62 107 PHE A C 1
ATOM 840 O O . PHE A 1 107 ? -7.706 11.766 20.960 1.00 82.62 107 PHE A O 1
ATOM 847 N N . GLY A 1 108 ? -6.983 9.734 20.335 1.00 83.69 108 GLY A N 1
ATOM 848 C CA . GLY A 1 108 ? -7.906 9.602 19.202 1.00 83.69 108 GLY A CA 1
ATOM 849 C C . GLY A 1 108 ? -7.549 10.486 17.999 1.00 83.69 108 GLY A C 1
ATOM 850 O O . GLY A 1 108 ? -8.395 10.756 17.147 1.00 83.69 108 GLY A O 1
ATOM 851 N N . SER A 1 109 ? -6.318 10.987 17.911 1.00 88.69 109 SER A N 1
ATOM 852 C CA . SER A 1 109 ? -5.885 11.917 16.870 1.00 88.69 109 SER A CA 1
ATOM 853 C C . SER A 1 109 ? -4.389 11.751 16.609 1.00 88.69 109 SER A C 1
ATOM 855 O O . SER A 1 109 ? -3.584 12.495 17.147 1.00 88.69 109 SER A O 1
ATOM 857 N N . GLU A 1 110 ? -3.983 10.829 15.741 1.00 88.25 110 GLU A N 1
ATOM 858 C CA . GLU A 1 110 ? -2.569 10.560 15.446 1.00 88.25 110 GLU A CA 1
ATOM 859 C C . GLU A 1 110 ? -2.089 11.391 14.246 1.00 88.25 110 GLU A C 1
ATOM 861 O O . GLU A 1 110 ? -2.707 11.369 13.185 1.00 88.25 110 GLU A O 1
ATOM 866 N N . GLY A 1 111 ? -1.003 12.149 14.380 1.00 91.94 111 GLY A N 1
ATOM 867 C CA . GLY A 1 111 ? -0.258 12.709 13.250 1.00 91.94 111 GLY A CA 1
ATOM 868 C C . GLY A 1 111 ? 1.133 12.089 13.175 1.00 91.94 111 GLY A C 1
ATOM 869 O O . GLY A 1 111 ? 1.800 11.976 14.198 1.00 91.94 111 GLY A O 1
ATOM 870 N N . SER A 1 112 ? 1.593 11.689 11.992 1.00 92.50 112 SER A N 1
ATOM 871 C CA . SER A 1 112 ? 2.896 11.043 11.823 1.00 92.50 112 SER A CA 1
ATOM 872 C C . SER A 1 112 ? 3.537 11.310 10.462 1.00 92.50 112 SER A C 1
ATOM 874 O O . SER A 1 112 ? 2.884 11.734 9.511 1.00 92.50 112 SER A O 1
ATOM 876 N N . ILE A 1 113 ? 4.842 11.072 10.381 1.00 95.00 113 ILE A N 1
ATOM 877 C CA . ILE A 1 113 ? 5.623 11.012 9.150 1.00 95.00 113 ILE A CA 1
ATOM 878 C C . ILE A 1 113 ? 6.163 9.593 9.021 1.00 95.00 113 ILE A C 1
ATOM 880 O O . ILE A 1 113 ? 6.754 9.059 9.957 1.00 95.00 113 ILE A O 1
ATOM 884 N N . SER A 1 114 ? 6.007 8.983 7.852 1.00 95.56 114 SER A N 1
ATOM 885 C CA . SER A 1 114 ? 6.592 7.684 7.550 1.00 95.56 114 SER A CA 1
ATOM 886 C C . SER A 1 114 ? 7.635 7.778 6.446 1.00 95.56 114 SER A C 1
ATOM 888 O O . SER A 1 114 ? 7.413 8.413 5.420 1.00 95.56 114 SER A O 1
ATOM 890 N N . ALA A 1 115 ? 8.742 7.062 6.616 1.00 97.19 115 ALA A N 1
ATOM 891 C CA . ALA A 1 115 ? 9.702 6.770 5.563 1.00 97.19 115 ALA A CA 1
ATOM 892 C C . ALA A 1 115 ? 9.602 5.296 5.181 1.00 97.19 115 ALA A C 1
ATOM 894 O O . ALA A 1 115 ? 9.680 4.412 6.036 1.00 97.19 115 ALA A O 1
ATOM 895 N N . ILE A 1 116 ? 9.426 5.024 3.892 1.00 96.56 116 ILE A N 1
ATOM 896 C CA . ILE A 1 116 ? 9.312 3.673 3.350 1.00 96.56 116 ILE A CA 1
ATOM 897 C C . ILE A 1 116 ? 10.417 3.472 2.327 1.00 96.56 116 ILE A C 1
ATOM 899 O O . ILE A 1 116 ? 10.615 4.293 1.439 1.00 96.56 116 ILE A O 1
ATOM 903 N N . THR A 1 117 ? 11.112 2.347 2.419 1.00 97.75 117 THR A N 1
ATOM 904 C CA . THR A 1 117 ? 12.036 1.875 1.395 1.00 97.75 117 THR A CA 1
ATOM 905 C C . THR A 1 117 ? 11.840 0.382 1.195 1.00 97.75 117 THR A C 1
ATOM 907 O O . THR A 1 117 ? 11.673 -0.387 2.142 1.00 97.75 117 THR A O 1
ATOM 910 N N . SER A 1 118 ? 11.791 -0.050 -0.055 1.00 96.25 118 SER A N 1
ATOM 911 C CA . SER A 1 118 ? 11.566 -1.443 -0.391 1.00 96.25 118 SER A CA 1
ATOM 912 C C . SER A 1 118 ? 12.275 -1.798 -1.677 1.00 96.25 118 SER A C 1
ATOM 914 O O . SER A 1 118 ? 12.266 -1.030 -2.635 1.00 96.25 118 SER A O 1
ATOM 916 N N . TYR A 1 119 ? 12.852 -2.989 -1.686 1.00 94.88 119 TYR A N 1
ATOM 917 C CA . TYR A 1 119 ? 13.485 -3.590 -2.842 1.00 94.88 119 TYR A CA 1
ATOM 918 C C . TYR A 1 119 ? 13.136 -5.069 -2.811 1.00 94.88 119 TYR A C 1
ATOM 920 O O . TYR A 1 119 ? 13.697 -5.840 -2.033 1.00 94.88 119 TYR A O 1
ATOM 928 N N . ARG A 1 120 ? 12.109 -5.465 -3.559 1.00 90.88 120 ARG A N 1
ATOM 929 C CA . ARG A 1 120 ? 11.577 -6.824 -3.483 1.00 90.88 120 ARG A CA 1
ATOM 930 C C . ARG A 1 120 ? 10.852 -7.217 -4.754 1.00 90.88 120 ARG A C 1
ATOM 932 O O . ARG A 1 120 ? 10.006 -6.479 -5.250 1.00 90.88 120 ARG A O 1
ATOM 939 N N . THR A 1 121 ? 11.115 -8.436 -5.221 1.00 89.00 121 THR A N 1
ATOM 940 C CA . THR A 1 121 ? 10.273 -9.089 -6.241 1.00 89.00 121 THR A CA 1
ATOM 941 C C . THR A 1 121 ? 10.235 -8.279 -7.549 1.00 89.00 121 THR A C 1
ATOM 943 O O . THR A 1 121 ? 9.178 -7.949 -8.088 1.00 89.00 121 THR A O 1
ATOM 946 N N . GLY A 1 122 ? 11.418 -7.859 -8.006 1.00 90.62 122 GLY A N 1
ATOM 947 C CA . GLY A 1 122 ? 11.586 -7.056 -9.218 1.00 90.62 122 GLY A CA 1
ATOM 948 C C . GLY A 1 122 ? 11.086 -5.614 -9.130 1.00 90.62 122 GLY A C 1
ATOM 949 O O . GLY A 1 122 ? 11.110 -4.916 -10.137 1.00 90.62 122 GLY A O 1
ATOM 950 N N . PHE A 1 123 ? 10.624 -5.158 -7.966 1.00 94.06 123 PHE A N 1
ATOM 951 C CA . PHE A 1 123 ? 10.089 -3.818 -7.752 1.00 94.06 123 PHE A CA 1
ATOM 952 C C . PHE A 1 123 ? 10.816 -3.112 -6.617 1.00 94.06 123 PHE A C 1
ATOM 954 O O . PHE A 1 123 ? 11.078 -3.715 -5.572 1.00 94.06 123 PHE A O 1
ATOM 961 N N . GLN A 1 124 ? 11.088 -1.827 -6.797 1.00 96.12 124 GLN A N 1
ATOM 962 C CA . GLN A 1 124 ? 11.569 -0.969 -5.727 1.00 96.12 124 GLN A CA 1
ATOM 963 C C . GLN A 1 124 ? 10.675 0.251 -5.564 1.00 96.12 124 GLN A C 1
ATOM 965 O O . GLN A 1 124 ? 10.139 0.782 -6.537 1.00 96.12 124 GLN A O 1
ATOM 970 N N . ALA A 1 125 ? 10.499 0.650 -4.311 1.00 96.88 125 ALA A N 1
ATOM 971 C CA . ALA A 1 125 ? 9.643 1.755 -3.920 1.00 96.88 125 ALA A CA 1
ATOM 972 C C . ALA A 1 125 ? 10.267 2.464 -2.725 1.00 96.88 125 ALA A C 1
ATOM 974 O O . ALA A 1 125 ? 10.562 1.815 -1.717 1.00 96.88 125 ALA A O 1
ATOM 975 N N . HIS A 1 126 ? 10.415 3.777 -2.826 1.00 98.06 126 HIS A N 1
ATOM 976 C CA . HIS A 1 126 ? 10.946 4.631 -1.773 1.00 98.06 126 HIS A CA 1
ATOM 977 C C . HIS A 1 126 ? 10.013 5.817 -1.607 1.00 98.06 126 HIS A C 1
ATOM 979 O O . HIS A 1 126 ? 9.582 6.376 -2.608 1.00 98.06 126 HIS A O 1
ATOM 985 N N . GLY A 1 127 ? 9.678 6.218 -0.391 1.00 97.81 127 GLY A N 1
ATOM 986 C CA . GLY A 1 127 ? 8.750 7.323 -0.209 1.00 97.81 127 GLY A CA 1
ATOM 987 C C . GLY A 1 127 ? 8.730 7.891 1.192 1.00 97.81 127 GLY A C 1
ATOM 988 O O . GLY A 1 127 ? 9.177 7.257 2.148 1.00 97.81 127 GLY A O 1
ATOM 989 N N . LEU A 1 128 ? 8.188 9.098 1.270 1.00 98.12 128 LEU A N 1
ATOM 990 C CA . LEU A 1 128 ? 7.915 9.823 2.497 1.00 98.12 128 LEU A CA 1
ATOM 991 C C . LEU A 1 128 ? 6.432 10.176 2.502 1.00 98.12 128 LEU A C 1
ATOM 993 O O . LEU A 1 128 ? 5.926 10.719 1.518 1.00 98.12 128 LEU A O 1
ATOM 997 N N . THR A 1 129 ? 5.742 9.862 3.590 1.00 97.44 129 THR A N 1
ATOM 998 C CA . THR A 1 129 ? 4.332 10.205 3.781 1.00 97.44 129 THR A CA 1
ATOM 999 C C . THR A 1 129 ? 4.158 10.981 5.068 1.00 97.44 129 THR A C 1
ATOM 1001 O O . THR A 1 129 ? 4.845 10.735 6.050 1.00 97.44 129 THR A O 1
ATOM 1004 N N . PHE A 1 130 ? 3.239 11.928 5.045 1.00 97.00 130 PHE A N 1
ATOM 1005 C CA . PHE A 1 130 ? 2.601 12.505 6.206 1.00 97.00 130 PHE A CA 1
ATOM 1006 C C . PHE A 1 130 ? 1.227 11.856 6.335 1.00 97.00 130 PHE A C 1
ATOM 1008 O O . PHE A 1 130 ? 0.472 11.817 5.363 1.00 97.00 130 PHE A O 1
ATOM 1015 N N . ASP A 1 131 ? 0.912 11.367 7.522 1.00 95.00 131 ASP A N 1
ATOM 1016 C CA . ASP A 1 131 ? -0.318 10.656 7.827 1.00 95.00 131 ASP A CA 1
ATOM 1017 C C . ASP A 1 131 ? -1.002 11.366 9.001 1.00 95.00 131 ASP A C 1
ATOM 1019 O O . ASP A 1 131 ? -0.400 11.559 10.058 1.00 95.00 131 ASP A O 1
ATOM 1023 N N . LYS A 1 132 ? -2.260 11.774 8.827 1.00 94.19 132 LYS A N 1
ATOM 1024 C CA . LYS A 1 132 ? -3.089 12.351 9.884 1.00 94.19 132 LYS A CA 1
ATOM 1025 C C . LYS A 1 132 ? -4.372 11.554 10.023 1.00 94.19 132 LYS A C 1
ATOM 1027 O O . LYS A 1 132 ? -5.217 11.567 9.134 1.00 94.19 132 LYS A O 1
ATOM 1032 N N . ARG A 1 133 ? -4.530 10.901 11.164 1.00 92.62 133 ARG A N 1
ATOM 1033 C CA . ARG A 1 133 ? -5.673 10.072 11.516 1.00 92.62 133 ARG A CA 1
ATOM 1034 C C . ARG A 1 133 ? -6.452 10.713 12.660 1.00 92.62 133 ARG A C 1
ATOM 1036 O O . ARG A 1 133 ? -5.876 11.195 13.630 1.00 92.62 133 ARG A O 1
ATOM 1043 N N . TRP A 1 134 ? -7.770 10.703 12.549 1.00 92.81 134 TRP A N 1
ATOM 1044 C CA . TRP A 1 134 ? -8.711 11.049 13.606 1.00 92.81 134 TRP A CA 1
ATOM 1045 C C . TRP A 1 134 ? -9.590 9.837 13.860 1.00 92.81 134 TRP A C 1
ATOM 1047 O O . TRP A 1 134 ? -10.267 9.359 12.952 1.00 92.81 134 TRP A O 1
ATOM 1057 N N . GLN A 1 135 ? -9.592 9.353 15.088 1.00 88.69 135 GLN A N 1
ATOM 1058 C CA . GLN A 1 135 ? -10.336 8.190 15.525 1.00 88.69 135 GLN A CA 1
ATOM 1059 C C . GLN A 1 135 ? -11.317 8.605 16.617 1.00 88.69 135 GLN A C 1
ATOM 1061 O O . GLN A 1 135 ? -10.941 9.134 17.662 1.00 88.69 135 GLN A O 1
ATOM 1066 N N . THR A 1 136 ? -12.602 8.367 16.383 1.00 80.38 136 THR A N 1
ATOM 1067 C CA . THR A 1 136 ? -13.637 8.711 17.359 1.00 80.38 136 THR A CA 1
ATOM 1068 C C . THR A 1 136 ? -13.759 7.599 18.397 1.00 80.38 136 THR A C 1
ATOM 1070 O O . THR A 1 136 ? -14.401 6.576 18.156 1.00 80.38 136 THR A O 1
ATOM 1073 N N . GLY A 1 137 ? -13.157 7.812 19.567 1.00 77.88 137 GLY A N 1
ATOM 1074 C CA . GLY A 1 137 ? -13.225 6.886 20.697 1.00 77.88 137 GLY A CA 1
ATOM 1075 C C . GLY A 1 137 ? -12.363 5.630 20.524 1.00 77.88 137 GLY A C 1
ATOM 1076 O O . GLY A 1 137 ? -11.400 5.602 19.762 1.00 77.88 137 GLY A O 1
ATOM 1077 N N . PHE A 1 138 ? -12.713 4.572 21.257 1.00 79.88 138 PHE A N 1
ATOM 1078 C CA . PHE A 1 138 ? -11.933 3.327 21.309 1.00 79.88 138 PHE A CA 1
ATOM 1079 C C . PHE A 1 138 ? -12.145 2.397 20.105 1.00 79.88 138 PHE A C 1
ATOM 1081 O O . PHE A 1 138 ? -11.439 1.403 19.969 1.00 79.88 138 PHE A O 1
ATOM 1088 N N . ASN A 1 139 ? -13.127 2.675 19.241 1.00 82.69 139 ASN A N 1
ATOM 1089 C CA . ASN A 1 139 ? -13.374 1.837 18.073 1.00 82.69 139 ASN A CA 1
ATOM 1090 C C . ASN A 1 139 ? -12.430 2.222 16.928 1.00 82.69 139 ASN A C 1
ATOM 1092 O O . ASN A 1 139 ? -12.734 3.117 16.143 1.00 82.69 139 ASN A O 1
ATOM 1096 N N . GLU A 1 140 ? -11.319 1.496 16.799 1.00 81.44 140 GLU A N 1
ATOM 1097 C CA . GLU A 1 140 ? -10.305 1.703 15.752 1.00 81.44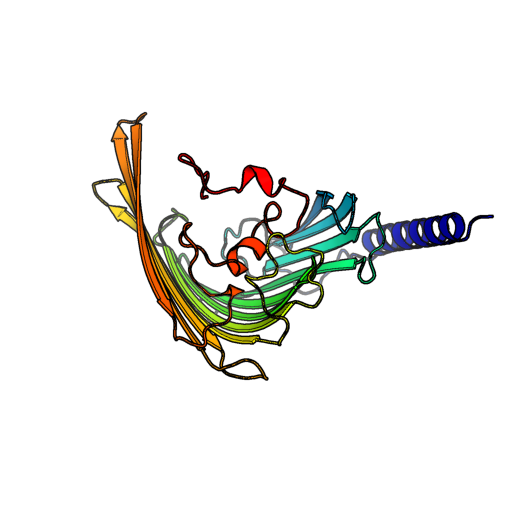 140 GLU A CA 1
ATOM 1098 C C . GLU A 1 140 ? -10.830 1.546 14.320 1.00 81.44 140 GLU A C 1
ATOM 1100 O O . GLU A 1 140 ? -10.180 1.972 13.365 1.00 81.44 140 GLU A O 1
ATOM 1105 N N . LEU A 1 141 ? -12.017 0.959 14.147 1.00 87.94 141 LEU A N 1
ATOM 1106 C CA . LEU A 1 141 ? -12.665 0.828 12.845 1.00 87.94 141 LEU A CA 1
ATOM 1107 C C . LEU A 1 141 ? -13.394 2.106 12.410 1.00 87.94 141 LEU A C 1
ATOM 1109 O O . LEU A 1 141 ? -13.822 2.177 11.259 1.00 87.94 141 LEU A O 1
ATOM 1113 N N . ASN A 1 142 ? -13.571 3.086 13.301 1.00 92.50 142 ASN A N 1
ATOM 1114 C CA . ASN A 1 142 ? -14.217 4.362 13.006 1.00 92.50 142 ASN A CA 1
ATOM 1115 C C . ASN A 1 142 ? -13.159 5.467 12.983 1.00 92.50 142 ASN A C 1
ATOM 1117 O O . ASN A 1 142 ? -12.704 5.937 14.028 1.00 92.50 142 ASN A O 1
ATOM 1121 N N . TYR A 1 143 ? -12.753 5.871 11.784 1.00 93.56 143 TYR A N 1
ATOM 1122 C CA . TYR A 1 143 ? -11.671 6.826 11.609 1.00 93.56 143 TYR A CA 1
ATOM 1123 C C . TYR A 1 143 ? -11.815 7.646 10.332 1.00 93.56 143 TYR A C 1
ATOM 1125 O O . TYR A 1 143 ? -12.483 7.259 9.373 1.00 93.56 143 TYR A O 1
ATOM 1133 N N . LYS A 1 144 ? -11.138 8.790 10.341 1.00 96.44 144 LYS A N 1
ATOM 1134 C CA . LYS A 1 144 ? -10.806 9.609 9.178 1.00 96.44 144 LYS A CA 1
ATOM 1135 C C . LYS A 1 144 ? -9.294 9.623 9.065 1.00 96.44 144 LYS A C 1
ATOM 1137 O O . LYS A 1 144 ? -8.632 9.871 10.065 1.00 96.44 144 LYS A O 1
ATOM 1142 N N . GLU A 1 145 ? -8.743 9.371 7.896 1.00 96.19 145 GLU A N 1
ATOM 1143 C CA . GLU A 1 145 ? -7.299 9.347 7.686 1.00 96.19 145 GLU A CA 1
ATOM 1144 C C . GLU A 1 145 ? -6.957 10.111 6.418 1.00 96.19 145 GLU A C 1
ATOM 1146 O O . GLU A 1 145 ? -7.568 9.898 5.379 1.00 96.19 145 GLU A O 1
ATOM 1151 N N . LEU A 1 146 ? -6.007 11.033 6.526 1.00 97.62 146 LEU A N 1
ATOM 1152 C CA . LEU A 1 146 ? -5.431 11.790 5.430 1.00 97.62 146 LEU A CA 1
ATOM 1153 C C . LEU A 1 146 ? -3.966 11.387 5.293 1.00 97.62 146 LEU A C 1
ATOM 1155 O O . LEU A 1 146 ? -3.180 11.610 6.209 1.00 97.62 146 LEU A O 1
ATOM 1159 N N . THR A 1 147 ? -3.588 10.888 4.125 1.00 98.00 147 THR A N 1
ATOM 1160 C CA . THR A 1 147 ? -2.198 10.590 3.778 1.00 98.00 147 THR A CA 1
ATOM 1161 C C . THR A 1 147 ? -1.771 11.474 2.622 1.00 98.00 147 THR A C 1
ATOM 1163 O O . THR A 1 147 ? -2.417 11.486 1.578 1.00 98.00 147 THR A O 1
ATOM 1166 N N . ILE A 1 148 ? -0.654 12.179 2.760 1.00 98.31 148 ILE A N 1
ATOM 1167 C CA . ILE A 1 148 ? -0.042 12.968 1.684 1.00 98.31 148 ILE A CA 1
ATOM 1168 C C . ILE A 1 148 ? 1.419 12.563 1.585 1.00 98.31 148 ILE A C 1
ATOM 1170 O O . ILE A 1 148 ? 2.092 12.441 2.601 1.00 98.31 148 ILE A O 1
ATOM 1174 N N . GLY A 1 149 ? 1.942 12.346 0.385 1.00 98.00 149 GLY A N 1
ATOM 1175 C CA . GLY A 1 149 ? 3.322 11.902 0.265 1.00 98.00 149 GLY A CA 1
ATOM 1176 C C . GLY A 1 149 ? 3.930 12.021 -1.114 1.00 98.00 149 GLY A C 1
ATOM 1177 O O . GLY A 1 149 ? 3.278 12.385 -2.093 1.00 98.00 149 GLY A O 1
ATOM 1178 N N . LEU A 1 150 ? 5.215 11.691 -1.152 1.00 98.31 150 LEU A N 1
ATOM 1179 C CA . LEU A 1 150 ? 6.010 11.541 -2.359 1.00 98.31 150 LEU A CA 1
ATOM 1180 C C . LEU A 1 150 ? 6.594 10.132 -2.387 1.00 98.31 150 LEU A C 1
ATOM 1182 O O . LEU A 1 150 ? 7.029 9.612 -1.355 1.00 98.31 150 LEU A O 1
ATOM 1186 N N . ARG A 1 151 ? 6.661 9.521 -3.567 1.00 97.44 151 ARG A N 1
ATOM 1187 C CA . ARG A 1 151 ? 7.290 8.211 -3.747 1.00 97.44 151 ARG A CA 1
ATOM 1188 C C . ARG A 1 151 ? 7.978 8.070 -5.096 1.00 97.44 151 ARG A C 1
ATOM 1190 O O . ARG A 1 151 ? 7.468 8.533 -6.106 1.00 97.44 151 ARG A O 1
ATOM 1197 N N . ALA A 1 152 ? 9.112 7.389 -5.111 1.00 98.12 152 ALA A N 1
ATOM 1198 C CA . ALA A 1 152 ? 9.796 6.936 -6.307 1.00 98.12 152 ALA A CA 1
ATOM 1199 C C . ALA A 1 152 ? 9.577 5.427 -6.460 1.00 98.12 152 ALA A C 1
ATOM 1201 O O . ALA A 1 152 ? 9.862 4.666 -5.533 1.00 98.12 152 ALA A O 1
ATOM 1202 N N . GLU A 1 153 ? 9.075 4.996 -7.612 1.00 97.44 153 GLU A N 1
ATOM 1203 C CA . GLU A 1 153 ? 8.773 3.595 -7.910 1.00 97.44 153 GLU A CA 1
ATOM 1204 C C . GLU A 1 153 ? 9.476 3.163 -9.204 1.00 97.44 153 GLU A C 1
ATOM 1206 O O . GLU A 1 153 ? 9.557 3.928 -10.166 1.00 97.44 153 GLU A O 1
ATOM 1211 N N . HIS A 1 154 ? 10.005 1.936 -9.232 1.00 96.56 154 HIS A N 1
ATOM 1212 C CA . HIS A 1 154 ? 10.664 1.387 -10.417 1.00 96.56 154 HIS A CA 1
ATOM 1213 C C . HIS A 1 154 ? 10.593 -0.138 -10.475 1.00 96.56 154 HIS A C 1
ATOM 1215 O O . HIS A 1 154 ? 10.883 -0.849 -9.507 1.00 96.56 154 HIS A O 1
ATOM 1221 N N . ARG A 1 155 ? 10.249 -0.644 -11.659 1.00 94.38 155 ARG A N 1
ATOM 1222 C CA . ARG A 1 155 ? 10.275 -2.064 -12.005 1.00 94.38 155 ARG A CA 1
ATOM 1223 C C . ARG A 1 155 ? 11.631 -2.392 -12.627 1.00 94.38 155 ARG A C 1
ATOM 1225 O O . ARG A 1 155 ? 11.871 -2.084 -13.785 1.00 94.38 155 ARG A O 1
ATOM 1232 N N . PHE A 1 156 ? 12.505 -3.040 -11.862 1.00 93.19 156 PHE A N 1
ATOM 1233 C CA . PHE A 1 156 ? 13.849 -3.408 -12.321 1.00 93.19 156 PHE A CA 1
ATOM 1234 C C . PHE A 1 156 ? 13.947 -4.844 -12.857 1.00 93.19 156 PHE A C 1
ATOM 1236 O O . PHE A 1 156 ? 14.952 -5.192 -13.468 1.00 93.19 156 PHE A O 1
ATOM 1243 N N . ASN A 1 157 ? 12.944 -5.696 -12.612 1.00 91.50 157 ASN A N 1
ATOM 1244 C CA . ASN A 1 157 ? 12.897 -7.049 -13.172 1.00 91.50 157 ASN A CA 1
ATOM 1245 C C . ASN A 1 157 ? 11.444 -7.477 -13.477 1.00 91.50 157 ASN A C 1
ATOM 1247 O O . ASN A 1 157 ? 10.588 -7.523 -12.587 1.00 91.50 157 ASN A O 1
ATOM 1251 N N . GLU A 1 158 ? 11.180 -7.807 -14.745 1.00 90.56 158 GLU A N 1
ATOM 1252 C CA . GLU A 1 158 ? 9.873 -8.224 -15.274 1.00 90.56 158 GLU A CA 1
ATOM 1253 C C . GLU A 1 158 ? 9.590 -9.732 -15.176 1.00 90.56 158 GLU A C 1
ATOM 1255 O O . GLU A 1 158 ? 8.466 -10.174 -15.422 1.00 90.56 158 GLU A O 1
ATOM 1260 N N . GLU A 1 159 ? 10.575 -10.562 -14.836 1.00 89.56 159 GLU A N 1
ATOM 1261 C CA . GLU A 1 159 ? 10.400 -12.014 -14.674 1.00 89.56 159 GLU A CA 1
ATOM 1262 C C . GLU A 1 159 ? 9.410 -12.350 -13.558 1.00 89.56 159 GLU A C 1
ATOM 1264 O O . GLU A 1 159 ? 8.708 -13.360 -13.619 1.00 89.56 159 GLU A O 1
ATOM 1269 N N . TYR A 1 160 ? 9.301 -11.455 -12.576 1.00 88.56 160 TYR A N 1
ATOM 1270 C CA . TYR A 1 160 ? 8.349 -11.543 -11.477 1.00 88.56 160 TYR A CA 1
ATOM 1271 C C . TYR A 1 160 ? 6.907 -11.220 -11.881 1.00 88.56 160 TYR A C 1
ATOM 1273 O O . TYR A 1 160 ? 5.998 -11.470 -11.092 1.00 88.56 160 TYR A O 1
ATOM 1281 N N . LEU A 1 161 ? 6.669 -10.652 -13.066 1.00 85.62 161 LEU A N 1
ATOM 1282 C CA . LEU A 1 161 ? 5.342 -10.196 -13.465 1.00 85.62 161 LEU A CA 1
ATOM 1283 C C . LEU A 1 161 ? 4.469 -11.345 -13.970 1.00 85.62 161 LEU A C 1
ATOM 1285 O O . LEU A 1 161 ? 4.891 -12.185 -14.766 1.00 85.62 161 LEU A O 1
ATOM 1289 N N . LEU A 1 162 ? 3.207 -11.332 -13.537 1.00 80.50 162 LEU A N 1
ATOM 1290 C CA . LEU A 1 162 ? 2.158 -12.198 -14.079 1.00 80.50 162 LEU A CA 1
ATOM 1291 C C . LEU A 1 162 ? 1.771 -11.760 -15.501 1.00 80.50 162 LEU A C 1
ATOM 1293 O O . LEU A 1 162 ? 1.678 -12.596 -16.395 1.00 80.50 162 LEU A O 1
ATOM 1297 N N . TYR A 1 163 ? 1.619 -10.448 -15.711 1.00 83.94 163 TYR A N 1
ATOM 1298 C CA . TYR A 1 163 ? 1.238 -9.835 -16.985 1.00 83.94 163 TYR A CA 1
ATOM 1299 C C . TYR A 1 163 ? 2.148 -8.642 -17.277 1.00 83.94 163 TYR A C 1
ATOM 1301 O O . TYR A 1 163 ? 1.955 -7.567 -16.714 1.00 83.94 163 TYR A O 1
ATOM 1309 N N . ARG A 1 164 ? 3.160 -8.830 -18.131 1.00 86.44 164 ARG A N 1
ATOM 1310 C CA . ARG A 1 164 ? 4.171 -7.794 -18.420 1.00 86.44 164 ARG A CA 1
ATOM 1311 C C . ARG A 1 164 ? 3.580 -6.553 -19.083 1.00 86.44 164 ARG A C 1
ATOM 1313 O O . ARG A 1 164 ? 3.998 -5.452 -18.775 1.00 86.44 164 ARG A O 1
ATOM 1320 N N . GLN A 1 165 ? 2.553 -6.725 -19.912 1.00 85.69 165 GLN A N 1
ATOM 1321 C CA . GLN A 1 165 ? 1.885 -5.639 -20.632 1.00 85.69 165 GLN A CA 1
ATOM 1322 C C . GLN A 1 165 ? 1.189 -4.607 -19.727 1.00 85.69 165 GLN A C 1
ATOM 1324 O O . GLN A 1 165 ? 0.809 -3.543 -20.199 1.00 85.69 165 GLN A O 1
ATOM 1329 N N . LEU A 1 166 ? 0.995 -4.922 -18.442 1.00 88.12 166 LEU A N 1
ATOM 1330 C CA . LEU A 1 166 ? 0.401 -4.011 -17.461 1.00 88.12 166 LEU A CA 1
ATOM 1331 C C . LEU A 1 166 ? 1.451 -3.185 -16.713 1.00 88.12 166 LEU A C 1
ATOM 1333 O O . LEU A 1 166 ? 1.135 -2.624 -15.672 1.00 88.12 166 LEU A O 1
ATOM 1337 N N . TRP A 1 167 ? 2.701 -3.178 -17.174 1.00 91.56 167 TRP A N 1
ATOM 1338 C CA . TRP A 1 167 ? 3.811 -2.539 -16.480 1.00 91.56 167 TRP A CA 1
ATOM 1339 C C . TRP A 1 167 ? 4.744 -1.848 -17.463 1.00 91.56 167 TRP A C 1
ATOM 1341 O O . TRP A 1 167 ? 4.984 -2.346 -18.561 1.00 91.56 167 TRP A O 1
ATOM 1351 N N . GLN A 1 168 ? 5.323 -0.737 -17.021 1.00 93.19 168 GLN A N 1
ATOM 1352 C CA . GLN A 1 168 ? 6.481 -0.117 -17.655 1.00 93.19 168 GLN A CA 1
ATOM 1353 C C . GLN A 1 168 ? 7.721 -0.168 -16.739 1.00 93.19 168 GLN A C 1
ATOM 1355 O O . GLN A 1 168 ? 7.646 -0.575 -15.577 1.00 93.19 168 GLN A O 1
ATOM 1360 N N . THR A 1 169 ? 8.889 0.174 -17.289 1.00 94.19 169 THR A N 1
ATOM 1361 C CA . THR A 1 169 ? 10.209 0.006 -16.641 1.00 94.19 169 THR A CA 1
ATOM 1362 C C . THR A 1 169 ? 10.943 1.315 -16.370 1.00 94.19 169 THR A C 1
ATOM 1364 O O . THR A 1 169 ? 12.055 1.312 -15.858 1.00 94.19 169 THR A O 1
ATOM 1367 N N . GLN A 1 170 ? 10.352 2.460 -16.686 1.00 96.06 170 GLN A N 1
ATOM 1368 C CA . GLN A 1 170 ? 10.882 3.763 -16.312 1.00 96.06 170 GLN A CA 1
ATOM 1369 C C . GLN A 1 170 ? 10.544 4.079 -14.851 1.00 96.06 170 GLN A C 1
ATOM 1371 O O . GLN A 1 170 ? 9.568 3.593 -14.273 1.00 96.06 170 GLN A O 1
ATOM 1376 N N . TRP A 1 171 ? 11.378 4.919 -14.244 1.00 97.88 171 TRP A N 1
ATOM 1377 C CA . TRP A 1 171 ? 11.115 5.461 -12.917 1.00 97.88 171 TRP A CA 1
ATOM 1378 C C . TRP A 1 171 ? 9.888 6.369 -12.925 1.00 97.88 171 TRP A C 1
ATOM 1380 O O . TRP A 1 171 ? 9.795 7.275 -13.756 1.00 97.88 171 TRP A O 1
ATOM 1390 N N . LEU A 1 172 ? 9.013 6.160 -11.945 1.00 98.12 172 LEU A N 1
ATOM 1391 C CA . LEU A 1 172 ? 7.907 7.049 -11.615 1.00 98.12 172 LEU A CA 1
ATOM 1392 C C . LEU A 1 172 ? 8.242 7.825 -10.346 1.00 98.12 172 LEU A C 1
ATOM 1394 O O . LEU A 1 172 ? 8.713 7.238 -9.372 1.00 98.12 172 LEU A O 1
ATOM 1398 N N . TYR A 1 173 ? 7.962 9.124 -10.344 1.00 98.06 173 TYR A N 1
ATOM 1399 C CA . TYR A 1 173 ? 8.126 10.003 -9.190 1.00 98.06 173 TYR A CA 1
ATOM 1400 C C . TYR A 1 173 ? 6.777 10.639 -8.895 1.00 98.06 173 TYR A C 1
ATOM 1402 O O . TYR A 1 173 ? 6.337 11.562 -9.575 1.00 98.06 173 TYR A O 1
ATOM 1410 N N . LEU A 1 174 ? 6.097 10.094 -7.900 1.00 98.00 174 LEU A N 1
ATOM 1411 C CA . LEU A 1 174 ? 4.681 10.303 -7.680 1.00 98.00 174 LEU A CA 1
ATOM 1412 C C . LEU A 1 174 ? 4.456 11.188 -6.465 1.00 98.00 174 LEU A C 1
ATOM 1414 O O . LEU A 1 174 ? 4.981 10.899 -5.390 1.00 98.00 174 LEU A O 1
ATOM 1418 N N . ALA A 1 175 ? 3.623 12.209 -6.622 1.00 98.31 175 ALA A N 1
ATOM 1419 C CA . ALA A 1 175 ? 2.927 12.833 -5.510 1.00 98.31 175 ALA A CA 1
ATOM 1420 C C . ALA A 1 175 ? 1.602 12.111 -5.285 1.00 98.31 175 ALA A C 1
ATOM 1422 O O . ALA A 1 175 ? 0.901 11.788 -6.245 1.00 98.31 175 ALA A O 1
ATOM 1423 N N . ASN A 1 176 ? 1.257 11.853 -4.026 1.00 97.31 176 ASN A N 1
ATOM 1424 C CA . ASN A 1 176 ? 0.006 11.202 -3.677 1.00 97.31 176 ASN A CA 1
ATOM 1425 C C . ASN A 1 176 ? -0.733 11.925 -2.561 1.00 97.31 176 ASN A C 1
ATOM 1427 O O . ASN A 1 176 ? -0.123 12.452 -1.633 1.00 97.31 176 ASN A O 1
ATOM 1431 N N . ALA A 1 177 ? -2.055 11.858 -2.631 1.00 98.25 177 ALA A N 1
ATOM 1432 C CA . ALA A 1 177 ? -2.954 12.229 -1.553 1.00 98.25 177 ALA A CA 1
ATOM 1433 C C . ALA A 1 177 ? -4.039 11.157 -1.445 1.00 98.25 177 ALA A C 1
ATOM 1435 O O . ALA A 1 177 ? -4.571 10.713 -2.459 1.00 98.25 177 ALA A O 1
ATOM 1436 N N . ALA A 1 178 ? -4.354 10.717 -0.237 1.00 98.00 178 ALA A N 1
ATOM 1437 C CA . ALA A 1 178 ? -5.422 9.770 0.023 1.00 98.00 178 ALA A CA 1
ATOM 1438 C C . ALA A 1 178 ? -6.226 10.213 1.240 1.00 98.00 178 ALA A C 1
ATOM 1440 O O . ALA A 1 178 ? -5.668 10.766 2.185 1.00 98.00 178 ALA A O 1
ATOM 1441 N N . PHE A 1 179 ? -7.530 9.981 1.193 1.00 98.44 179 PHE A N 1
ATOM 1442 C CA . PHE A 1 179 ? -8.441 10.227 2.292 1.00 98.44 179 PHE A CA 1
ATOM 1443 C C . PHE A 1 179 ? -9.356 9.024 2.476 1.00 98.44 179 PHE A C 1
ATOM 1445 O O . PHE A 1 179 ? -10.108 8.680 1.565 1.00 98.44 179 PHE A O 1
ATOM 1452 N N . ASP A 1 180 ? -9.313 8.426 3.658 1.00 97.75 180 ASP A N 1
ATOM 1453 C CA . ASP A 1 180 ? -10.193 7.338 4.059 1.00 97.75 180 ASP A CA 1
ATOM 1454 C C . ASP A 1 180 ? -11.129 7.815 5.167 1.00 97.75 180 ASP A C 1
ATOM 1456 O O . ASP A 1 180 ? -10.706 8.452 6.130 1.00 97.75 180 ASP A O 1
ATOM 1460 N N . TYR A 1 181 ? -12.410 7.485 5.055 1.00 97.75 181 TYR A N 1
ATOM 1461 C CA . TYR A 1 181 ? -13.408 7.702 6.091 1.00 97.75 181 TYR A CA 1
ATOM 1462 C C . TYR A 1 181 ? -14.237 6.442 6.286 1.00 97.75 181 TYR A C 1
ATOM 1464 O O . TYR A 1 181 ? -14.885 5.972 5.356 1.00 97.75 181 TYR A O 1
ATOM 1472 N N . THR A 1 182 ? -14.240 5.914 7.502 1.00 96.69 182 THR A N 1
ATOM 1473 C CA . THR A 1 182 ? -15.049 4.759 7.893 1.00 96.69 182 THR A CA 1
ATOM 1474 C C . THR A 1 182 ? -15.841 5.074 9.143 1.00 96.69 182 THR A C 1
ATOM 1476 O O . THR A 1 182 ? -15.324 5.650 10.103 1.00 96.69 182 THR A O 1
ATOM 1479 N N . ASP A 1 183 ? -17.108 4.683 9.124 1.00 95.56 183 ASP A N 1
ATOM 1480 C CA . ASP A 1 183 ? -18.031 4.877 10.232 1.00 95.56 183 ASP A CA 1
ATOM 1481 C C . ASP A 1 183 ? -19.187 3.871 10.145 1.00 95.56 183 ASP A C 1
ATOM 1483 O O . ASP A 1 183 ? -19.236 3.014 9.256 1.00 95.56 183 ASP A O 1
ATOM 1487 N N . VAL A 1 184 ? -20.125 3.961 11.083 1.00 94.62 184 VAL A N 1
ATOM 1488 C CA . VAL A 1 184 ? -21.329 3.129 11.130 1.00 94.62 184 VAL A CA 1
ATOM 1489 C C . VAL A 1 184 ? -22.563 4.014 10.973 1.00 94.62 184 VAL A C 1
ATOM 1491 O O . VAL A 1 184 ? -22.706 5.028 11.649 1.00 94.62 184 VAL A O 1
ATOM 1494 N N . ASN A 1 185 ? -23.461 3.632 10.068 1.00 93.56 185 ASN A N 1
ATOM 1495 C CA . ASN A 1 185 ? -24.783 4.236 9.901 1.00 93.56 185 ASN A CA 1
ATOM 1496 C C . ASN A 1 185 ? -25.882 3.225 10.280 1.00 93.56 185 ASN A C 1
ATOM 1498 O O . ASN A 1 185 ? -25.592 2.134 10.766 1.00 93.56 185 ASN A O 1
ATOM 1502 N N . SER A 1 186 ? -27.152 3.574 10.054 1.00 93.25 186 SER A N 1
ATOM 1503 C CA . SER A 1 186 ? -28.291 2.704 10.381 1.00 93.25 186 SER A CA 1
ATOM 1504 C C . SER A 1 186 ? -28.324 1.378 9.615 1.00 93.25 186 SER A C 1
ATOM 1506 O O . SER A 1 186 ? -28.965 0.442 10.078 1.00 93.25 186 SER A O 1
ATOM 1508 N N . LEU A 1 187 ? -27.665 1.286 8.456 1.00 92.81 187 LEU A N 1
ATOM 1509 C CA . LEU A 1 187 ? -27.574 0.052 7.674 1.00 92.81 187 LEU A CA 1
ATOM 1510 C C . LEU A 1 187 ? -26.386 -0.808 8.111 1.00 92.81 187 LEU A C 1
ATOM 1512 O O . LEU A 1 187 ? -26.423 -2.021 7.946 1.00 92.81 187 LEU A O 1
ATOM 1516 N N . GLY A 1 188 ? -25.337 -0.194 8.653 1.00 93.94 188 GLY A N 1
ATOM 1517 C CA . GLY A 1 188 ? -24.123 -0.866 9.091 1.00 93.94 188 GLY A CA 1
ATOM 1518 C C . GLY A 1 188 ? -22.880 -0.047 8.765 1.00 93.94 188 GLY A C 1
ATOM 1519 O O . GLY A 1 188 ? -22.920 1.181 8.650 1.00 93.94 188 GLY A O 1
ATOM 1520 N N . ARG A 1 189 ? -21.743 -0.724 8.619 1.00 94.88 189 ARG A N 1
ATOM 1521 C CA . ARG A 1 189 ? -20.451 -0.070 8.381 1.00 94.88 189 ARG A CA 1
ATOM 1522 C C . ARG A 1 189 ? -20.313 0.408 6.942 1.00 94.88 189 ARG A C 1
ATOM 1524 O O . ARG A 1 189 ? -20.584 -0.347 6.011 1.00 94.88 189 ARG A O 1
ATOM 1531 N N . TYR A 1 190 ? -19.783 1.609 6.762 1.00 96.88 190 TYR A N 1
ATOM 1532 C CA . TYR A 1 190 ? -19.423 2.127 5.450 1.00 96.88 190 TYR A CA 1
ATOM 1533 C C . TYR A 1 190 ? -17.994 2.663 5.418 1.00 96.88 190 TYR A C 1
ATOM 1535 O O . TYR A 1 190 ? -17.418 2.997 6.451 1.00 96.88 190 TYR A O 1
ATOM 1543 N N . LEU A 1 191 ? -17.435 2.714 4.212 1.00 97.19 191 LEU A N 1
ATOM 1544 C CA . LEU A 1 191 ? -16.113 3.238 3.896 1.00 97.19 191 LEU A CA 1
ATOM 1545 C C . LEU A 1 191 ? -16.225 4.142 2.668 1.00 97.19 191 LEU A C 1
ATOM 1547 O O . LEU A 1 191 ? -16.782 3.735 1.650 1.00 97.19 191 LEU A O 1
ATOM 1551 N N . LEU A 1 192 ? -15.648 5.331 2.753 1.00 97.81 192 LEU A N 1
ATOM 1552 C CA . LEU A 1 192 ? -15.320 6.194 1.631 1.00 97.81 192 LEU A CA 1
ATOM 1553 C C . LEU A 1 192 ? -13.796 6.276 1.542 1.00 97.81 192 LEU A C 1
ATOM 1555 O O . LEU A 1 192 ? -13.160 6.723 2.488 1.00 97.81 192 LEU A O 1
ATOM 1559 N N . SER A 1 193 ? -13.236 5.904 0.400 1.00 97.50 193 SER A N 1
ATOM 1560 C CA . SER A 1 193 ? -11.816 6.056 0.096 1.00 97.50 193 SER A CA 1
ATOM 1561 C C . SER A 1 193 ? -11.651 6.916 -1.142 1.00 97.50 193 SER A C 1
ATOM 1563 O O . SER A 1 193 ? -12.259 6.656 -2.180 1.00 97.50 193 SER A O 1
ATOM 1565 N N . LEU A 1 194 ? -10.808 7.931 -1.038 1.00 97.44 194 LEU A N 1
ATOM 1566 C CA . LEU A 1 194 ? -10.392 8.804 -2.124 1.00 97.44 194 LEU A CA 1
ATOM 1567 C C . LEU A 1 194 ? -8.881 8.676 -2.253 1.00 97.44 194 LEU A C 1
ATOM 1569 O O . LEU A 1 194 ? -8.172 8.796 -1.259 1.00 97.44 194 LEU A O 1
ATOM 1573 N N . SER A 1 195 ? -8.362 8.460 -3.454 1.00 96.44 195 SER A N 1
ATOM 1574 C CA . SER A 1 195 ? -6.920 8.509 -3.685 1.00 96.44 195 SER A CA 1
ATOM 1575 C C . SER A 1 195 ? -6.590 9.223 -4.980 1.00 96.44 195 SER A C 1
ATOM 1577 O O . SER A 1 195 ? -7.335 9.158 -5.954 1.00 96.44 195 SER A O 1
ATOM 1579 N N . ILE A 1 196 ? -5.480 9.947 -4.966 1.00 96.69 196 ILE A N 1
ATOM 1580 C CA . ILE A 1 196 ? -4.955 10.715 -6.083 1.00 96.69 196 ILE A CA 1
ATOM 1581 C C . ILE A 1 196 ? -3.469 10.409 -6.190 1.00 96.69 196 ILE A C 1
ATOM 1583 O O . ILE A 1 196 ? -2.750 10.440 -5.191 1.00 96.69 196 ILE A O 1
ATOM 1587 N N . ASP A 1 197 ? -3.019 10.150 -7.411 1.00 96.81 197 ASP A N 1
ATOM 1588 C CA . ASP A 1 197 ? -1.623 9.958 -7.764 1.00 96.81 197 ASP A CA 1
ATOM 1589 C C . ASP A 1 197 ? -1.285 10.826 -8.977 1.00 96.81 197 ASP A C 1
ATOM 1591 O O . ASP A 1 197 ? -1.987 10.796 -9.989 1.00 96.81 197 ASP A O 1
ATOM 1595 N N . ALA A 1 198 ? -0.190 11.574 -8.892 1.00 97.56 198 ALA A N 1
ATOM 1596 C CA . ALA A 1 198 ? 0.336 12.358 -9.998 1.00 97.56 198 ALA A CA 1
ATOM 1597 C C . ALA A 1 198 ? 1.812 12.029 -10.214 1.00 97.56 198 ALA A C 1
ATOM 1599 O O . ALA A 1 198 ? 2.596 12.139 -9.273 1.00 97.56 198 ALA A O 1
ATOM 1600 N N . ASN A 1 199 ? 2.205 11.649 -11.431 1.00 97.81 199 ASN A N 1
ATOM 1601 C CA . ASN A 1 199 ? 3.619 11.520 -11.787 1.00 97.81 199 ASN A CA 1
ATOM 1602 C C . ASN A 1 199 ? 4.169 12.902 -12.134 1.00 97.81 199 ASN A C 1
ATOM 1604 O O . ASN A 1 199 ? 3.767 13.502 -13.127 1.00 97.81 199 ASN A O 1
ATOM 1608 N N . ILE A 1 200 ? 5.050 13.418 -11.282 1.00 96.88 200 ILE A N 1
ATOM 1609 C CA . ILE A 1 200 ? 5.475 14.822 -11.289 1.00 96.88 200 ILE A CA 1
ATOM 1610 C C . ILE A 1 200 ? 6.907 15.025 -11.793 1.00 96.88 200 ILE A C 1
ATOM 1612 O O . ILE A 1 200 ? 7.321 16.162 -12.001 1.00 96.88 200 ILE A O 1
ATOM 1616 N N . ALA A 1 201 ? 7.683 13.952 -11.965 1.00 94.31 201 ALA A N 1
ATOM 1617 C CA . ALA A 1 201 ? 9.065 14.029 -12.427 1.00 94.31 201 ALA A CA 1
ATOM 1618 C C . ALA A 1 201 ? 9.516 12.724 -13.102 1.00 94.31 201 ALA A C 1
ATOM 1620 O O . ALA A 1 201 ? 8.819 11.711 -13.072 1.00 94.31 201 ALA A O 1
ATOM 1621 N N . GLY A 1 202 ? 10.723 12.741 -13.674 1.00 93.31 202 GLY A N 1
ATOM 1622 C CA . GLY A 1 202 ? 11.355 11.577 -14.294 1.00 93.31 202 GLY A CA 1
ATOM 1623 C C . GLY A 1 202 ? 11.264 11.565 -15.817 1.00 93.31 202 GLY A C 1
ATOM 1624 O O . GLY A 1 202 ? 11.030 12.590 -16.448 1.00 93.31 202 GLY A O 1
ATOM 1625 N N . LYS A 1 203 ? 11.530 10.391 -16.401 1.00 93.75 203 LYS A N 1
ATOM 1626 C CA . LYS A 1 203 ? 11.484 10.167 -17.859 1.00 93.75 203 LYS A CA 1
ATOM 1627 C C . LYS A 1 203 ? 10.141 9.623 -18.348 1.00 93.75 203 LYS A C 1
ATOM 1629 O O . LYS A 1 203 ? 9.910 9.639 -19.550 1.00 93.75 203 LYS A O 1
ATOM 1634 N N . ALA A 1 204 ? 9.324 9.103 -17.435 1.00 94.88 204 ALA A N 1
ATOM 1635 C CA . ALA A 1 204 ? 7.973 8.665 -17.741 1.00 94.88 204 ALA A CA 1
ATOM 1636 C C . ALA A 1 204 ? 7.048 9.858 -17.949 1.00 94.88 204 ALA A C 1
ATOM 1638 O O . ALA A 1 204 ? 7.257 10.917 -17.349 1.00 94.88 204 ALA A O 1
ATOM 1639 N N . ASP A 1 205 ? 6.014 9.660 -18.762 1.00 95.06 205 ASP A N 1
ATOM 1640 C CA . ASP A 1 205 ? 5.048 10.709 -19.052 1.00 95.06 205 ASP A CA 1
ATOM 1641 C C . ASP A 1 205 ? 4.369 11.206 -17.757 1.00 95.06 205 ASP A C 1
ATOM 1643 O O . ASP A 1 205 ? 4.002 10.399 -16.888 1.00 95.06 205 ASP A O 1
ATOM 1647 N N . PRO A 1 206 ? 4.208 12.531 -17.577 1.00 96.06 206 PRO A N 1
ATOM 1648 C CA . PRO A 1 206 ? 3.503 13.074 -16.423 1.00 96.06 206 PRO A CA 1
ATOM 1649 C C . PRO A 1 206 ? 2.026 12.711 -16.496 1.00 96.06 206 PRO A C 1
ATOM 1651 O O . PRO A 1 206 ? 1.354 13.107 -17.440 1.00 96.06 206 PRO A O 1
ATOM 1654 N N . PHE A 1 207 ? 1.488 12.016 -15.504 1.00 95.88 207 PHE A N 1
ATOM 1655 C CA . PHE A 1 207 ? 0.085 11.609 -15.506 1.00 95.88 207 PHE A CA 1
ATOM 1656 C C . PHE A 1 207 ? -0.626 12.027 -14.232 1.00 95.88 207 PHE A C 1
ATOM 1658 O O . PHE A 1 207 ? 0.010 12.300 -13.212 1.00 95.88 207 PHE A O 1
ATOM 1665 N N . PHE A 1 208 ? -1.953 12.018 -14.287 1.00 93.75 208 PHE A N 1
AT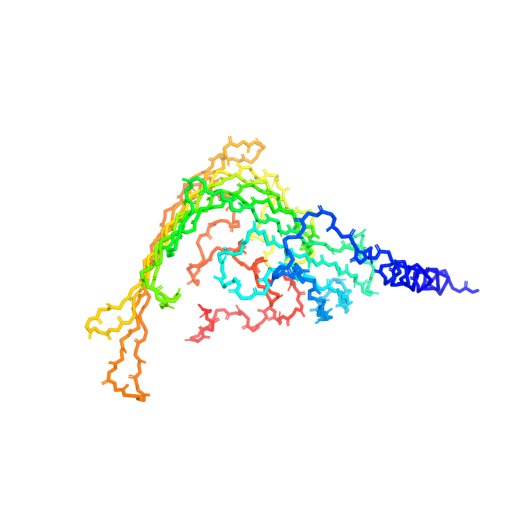OM 1666 C CA . PHE A 1 208 ? -2.812 12.205 -13.130 1.00 93.75 208 PHE A CA 1
ATOM 1667 C C . PHE A 1 208 ? -3.863 11.101 -13.084 1.00 93.75 208 PHE A C 1
ATOM 1669 O O . PHE A 1 208 ? -4.510 10.795 -14.086 1.00 93.75 208 PHE A O 1
ATOM 1676 N N . ARG A 1 209 ? -4.054 10.525 -11.901 1.00 92.50 209 ARG A N 1
ATOM 1677 C CA . ARG A 1 209 ? -5.051 9.497 -11.628 1.00 92.50 209 ARG A CA 1
ATOM 1678 C C . ARG A 1 209 ? -5.770 9.813 -10.330 1.00 92.50 209 ARG A C 1
ATOM 1680 O O . ARG A 1 209 ? -5.126 10.140 -9.337 1.00 92.50 209 ARG A O 1
ATOM 1687 N N . SER A 1 210 ? -7.081 9.622 -10.313 1.00 91.69 210 SER A N 1
ATOM 1688 C CA . SER A 1 210 ? -7.879 9.610 -9.094 1.00 91.69 210 SER A CA 1
ATOM 1689 C C . SER A 1 210 ? -8.769 8.375 -9.016 1.00 91.69 210 SER A C 1
ATOM 1691 O O . SER A 1 210 ? -9.160 7.791 -10.026 1.00 91.69 210 SER A O 1
ATOM 1693 N N . GLU A 1 211 ? -9.077 7.959 -7.798 1.00 91.31 211 GLU A N 1
ATOM 1694 C CA . GLU A 1 211 ? -9.913 6.807 -7.493 1.00 91.31 211 GLU A CA 1
ATOM 1695 C C . GLU A 1 211 ? -10.826 7.141 -6.317 1.00 91.31 211 GLU A C 1
ATOM 1697 O O . GLU A 1 211 ? -10.403 7.754 -5.336 1.00 91.31 211 GLU A O 1
ATOM 1702 N N . ILE A 1 212 ? -12.082 6.722 -6.435 1.00 92.50 212 ILE A N 1
ATOM 1703 C CA . ILE A 1 212 ? -13.124 6.855 -5.427 1.00 92.50 212 ILE A CA 1
ATOM 1704 C C . ILE A 1 212 ? -13.729 5.474 -5.207 1.00 92.50 212 ILE A C 1
ATOM 1706 O O . ILE A 1 212 ? -14.238 4.848 -6.140 1.00 92.50 212 ILE A O 1
ATOM 1710 N N . ILE A 1 213 ? -13.704 5.013 -3.963 1.00 93.88 213 ILE A N 1
ATOM 1711 C CA . ILE A 1 213 ? -14.319 3.758 -3.544 1.00 93.88 213 ILE A CA 1
ATOM 1712 C C . ILE A 1 213 ? -15.314 4.069 -2.440 1.00 93.88 213 ILE A C 1
ATOM 1714 O O . ILE A 1 213 ? -14.968 4.681 -1.435 1.00 93.88 213 ILE A O 1
ATOM 1718 N N . ILE A 1 214 ? -16.549 3.616 -2.614 1.00 95.12 214 ILE A N 1
ATOM 1719 C CA . ILE A 1 214 ? -17.580 3.671 -1.582 1.00 95.12 214 ILE A CA 1
ATOM 1720 C C . ILE A 1 214 ? -18.004 2.238 -1.307 1.00 95.12 214 ILE A C 1
ATOM 1722 O O . ILE A 1 214 ? -18.458 1.543 -2.210 1.00 95.12 214 ILE A O 1
ATOM 1726 N N . SER A 1 215 ? -17.849 1.780 -0.072 1.00 95.94 215 SER A N 1
ATOM 1727 C CA . SER A 1 215 ? -18.287 0.451 0.348 1.00 95.94 215 SER A CA 1
ATOM 1728 C C . SER A 1 215 ? -19.304 0.565 1.471 1.00 95.94 215 SER A C 1
ATOM 1730 O O . SER A 1 215 ? -19.133 1.372 2.378 1.00 95.94 215 SER A O 1
ATOM 1732 N N . GLN A 1 216 ? -20.339 -0.265 1.436 1.00 96.62 216 GLN A N 1
ATOM 1733 C CA . GLN A 1 216 ? -21.314 -0.416 2.513 1.00 96.62 216 GLN A CA 1
ATOM 1734 C C . GLN A 1 216 ? -21.441 -1.900 2.825 1.00 96.62 216 GLN A C 1
ATOM 1736 O O . GLN A 1 216 ? -21.729 -2.701 1.939 1.00 96.62 216 GLN A O 1
ATOM 1741 N N . LYS A 1 217 ? -21.272 -2.257 4.094 1.00 96.62 217 LYS A N 1
ATOM 1742 C CA . LYS A 1 217 ? -21.718 -3.531 4.644 1.00 96.62 217 LYS A CA 1
ATOM 1743 C C . LYS A 1 217 ? -23.021 -3.269 5.391 1.00 96.62 217 LYS A C 1
ATOM 1745 O O . LYS A 1 217 ? -23.032 -2.497 6.348 1.00 96.62 217 LYS A O 1
ATOM 1750 N N . ALA A 1 218 ? -24.107 -3.851 4.905 1.00 95.75 218 ALA A N 1
ATOM 1751 C CA . ALA A 1 218 ? -25.416 -3.781 5.524 1.00 95.75 218 ALA A CA 1
ATOM 1752 C C . ALA A 1 218 ? -25.697 -5.078 6.285 1.00 95.75 218 ALA A C 1
ATOM 1754 O O . ALA A 1 218 ? -25.719 -6.148 5.673 1.00 95.75 218 ALA A O 1
ATOM 1755 N N . ASP A 1 219 ? -25.903 -4.987 7.594 1.00 93.12 219 ASP A N 1
ATOM 1756 C CA . ASP A 1 219 ? -26.250 -6.139 8.426 1.00 93.12 219 ASP A CA 1
ATOM 1757 C C . ASP A 1 219 ? -27.782 -6.245 8.464 1.00 93.12 219 ASP A C 1
ATOM 1759 O O . ASP A 1 219 ? -28.473 -5.392 9.015 1.00 93.12 219 ASP A O 1
ATOM 1763 N N . LEU A 1 220 ? -28.329 -7.259 7.793 1.00 90.81 220 LEU A N 1
ATOM 1764 C CA . LEU A 1 220 ? -29.777 -7.472 7.683 1.00 90.81 220 LEU A CA 1
ATOM 1765 C C . LEU A 1 220 ? -30.309 -8.342 8.831 1.00 90.81 220 LEU A C 1
ATOM 1767 O O . LEU A 1 220 ? -31.489 -8.269 9.170 1.00 90.81 220 LEU A O 1
ATOM 1771 N N . SER A 1 221 ? -29.439 -9.170 9.413 1.00 92.19 221 SER A N 1
ATOM 1772 C CA . SER A 1 221 ? -29.643 -9.922 10.653 1.00 92.19 221 SER A CA 1
ATOM 1773 C C . SER A 1 221 ? -28.287 -10.284 11.271 1.00 92.19 221 SER A C 1
ATOM 1775 O O . SER A 1 221 ? -27.247 -10.094 10.640 1.00 92.19 221 SER A O 1
ATOM 1777 N N . ASP A 1 222 ? -28.285 -10.897 12.458 1.00 88.94 222 ASP A N 1
ATOM 1778 C CA . ASP A 1 222 ? -27.059 -11.362 13.134 1.00 88.94 222 ASP A CA 1
ATOM 1779 C C . ASP A 1 222 ? -26.239 -12.377 12.314 1.00 88.94 222 ASP A C 1
ATOM 1781 O O . ASP A 1 222 ? -25.064 -12.612 12.590 1.00 88.94 222 ASP A O 1
ATOM 1785 N N . GLN A 1 223 ? -26.856 -13.013 11.315 1.00 94.31 223 GLN A N 1
ATOM 1786 C CA . GLN A 1 223 ? -26.246 -14.074 10.505 1.00 94.31 223 GLN A CA 1
ATOM 1787 C C . GLN A 1 223 ? -26.093 -13.686 9.033 1.00 94.31 223 GLN A C 1
ATOM 1789 O O . GLN A 1 223 ? -25.442 -14.408 8.277 1.00 94.31 223 GLN A O 1
ATOM 1794 N N . PHE A 1 224 ? -26.707 -12.581 8.604 1.00 94.25 224 PHE A N 1
ATOM 1795 C CA . PHE A 1 224 ? -26.771 -12.213 7.198 1.00 94.25 224 PHE A CA 1
ATOM 1796 C C . PHE A 1 224 ? -26.383 -10.754 6.986 1.00 94.25 224 PHE A C 1
ATOM 1798 O O . PHE A 1 224 ? -27.050 -9.833 7.457 1.00 94.25 224 PHE A O 1
ATOM 1805 N N . SER A 1 225 ? -25.320 -10.555 6.209 1.00 95.19 225 SER A N 1
ATOM 1806 C CA . SER A 1 225 ? -24.850 -9.236 5.797 1.00 95.19 225 SER A CA 1
ATOM 1807 C C . SER A 1 225 ? -24.675 -9.179 4.286 1.00 95.19 225 SER A C 1
ATOM 1809 O O . SER A 1 225 ? -24.128 -10.114 3.699 1.00 95.19 225 SER A O 1
ATOM 1811 N N . ILE A 1 226 ? -25.062 -8.066 3.671 1.00 95.62 226 ILE A N 1
ATOM 1812 C CA . ILE A 1 226 ? -24.799 -7.773 2.261 1.00 95.62 226 ILE A CA 1
ATOM 1813 C C . ILE A 1 226 ? -23.713 -6.706 2.184 1.00 95.62 226 ILE A C 1
ATOM 1815 O O . ILE A 1 226 ? -23.802 -5.679 2.850 1.00 95.62 226 ILE A O 1
ATOM 1819 N N . SER A 1 227 ? -22.700 -6.921 1.348 1.00 94.44 227 SER A N 1
ATOM 1820 C CA . SER A 1 227 ? -21.699 -5.906 1.030 1.00 94.44 227 SER A CA 1
ATOM 1821 C C . SER A 1 227 ? -21.879 -5.395 -0.397 1.00 94.44 227 SER A C 1
ATOM 1823 O O . SER A 1 227 ? -22.002 -6.163 -1.348 1.00 94.44 227 SER A O 1
ATOM 1825 N N . GLY A 1 228 ? -21.894 -4.075 -0.542 1.00 92.62 228 GLY A N 1
ATOM 1826 C CA . GLY A 1 228 ? -21.863 -3.382 -1.823 1.00 92.62 228 GLY A CA 1
ATOM 1827 C C . GLY A 1 228 ? -20.613 -2.519 -1.922 1.00 92.62 228 GLY A C 1
ATOM 1828 O O . GLY A 1 228 ? -20.216 -1.889 -0.942 1.00 92.62 228 GLY A O 1
ATOM 1829 N N . ARG A 1 229 ? -20.002 -2.477 -3.109 1.00 91.75 229 ARG A N 1
ATOM 1830 C CA . ARG A 1 229 ? -18.872 -1.599 -3.432 1.00 91.75 229 ARG A CA 1
ATOM 1831 C C . ARG A 1 229 ? -19.173 -0.849 -4.722 1.00 91.75 229 ARG A C 1
ATOM 1833 O O . ARG A 1 229 ? -19.355 -1.470 -5.765 1.00 91.75 229 ARG A O 1
ATOM 1840 N N . LEU A 1 230 ? -19.187 0.474 -4.650 1.00 90.12 230 LEU A N 1
ATOM 1841 C CA . LEU A 1 230 ? -19.166 1.360 -5.801 1.00 90.12 230 LEU A CA 1
ATOM 1842 C C . LEU A 1 230 ? -17.732 1.830 -6.031 1.00 90.12 230 LEU A C 1
ATOM 1844 O O . LEU A 1 230 ? -17.024 2.200 -5.094 1.00 90.12 230 LEU A O 1
ATOM 1848 N N . TYR A 1 231 ? -17.321 1.810 -7.290 1.00 88.75 231 TYR A N 1
ATOM 1849 C CA . TYR A 1 231 ? -15.994 2.208 -7.718 1.00 88.75 231 TYR A CA 1
ATOM 1850 C C . TYR A 1 231 ? -16.093 3.218 -8.853 1.00 88.75 231 TYR A C 1
ATOM 1852 O O . TYR A 1 231 ? -16.858 3.014 -9.795 1.00 88.75 231 TYR A O 1
ATOM 1860 N N . SER A 1 232 ? -15.290 4.273 -8.784 1.00 86.50 232 SER A N 1
ATOM 1861 C CA . SER A 1 232 ? -15.095 5.216 -9.878 1.00 86.50 232 SER A CA 1
ATOM 1862 C C . SER A 1 232 ? -13.638 5.650 -9.931 1.00 86.50 232 SER A C 1
ATOM 1864 O O . SER A 1 232 ? -12.968 5.747 -8.903 1.00 86.50 232 SER A O 1
ATOM 1866 N N . GLY A 1 233 ? -13.140 5.920 -11.129 1.00 87.75 233 GLY A N 1
ATOM 1867 C CA . GLY A 1 233 ? -11.765 6.335 -11.326 1.00 87.75 233 GLY A CA 1
ATOM 1868 C C . GLY A 1 233 ? -11.613 7.193 -12.568 1.00 87.75 233 GLY A C 1
ATOM 1869 O O . GLY A 1 233 ? -12.343 7.038 -13.546 1.00 87.75 233 GLY A O 1
ATOM 1870 N N . PHE A 1 234 ? -10.649 8.100 -12.515 1.00 89.56 234 PHE A N 1
ATOM 1871 C CA . PHE A 1 234 ? -10.233 8.938 -13.628 1.00 89.56 234 PHE A CA 1
ATOM 1872 C C . PHE A 1 234 ? -8.725 8.789 -13.813 1.00 89.56 234 PHE A C 1
ATOM 1874 O O . PHE A 1 234 ? -7.979 8.716 -12.838 1.00 89.56 234 PHE A O 1
ATOM 1881 N N . ALA A 1 235 ? -8.274 8.725 -15.057 1.00 91.56 235 ALA A N 1
ATOM 1882 C CA . ALA A 1 235 ? -6.867 8.633 -15.415 1.00 91.56 235 ALA A CA 1
ATOM 1883 C C . ALA A 1 235 ? -6.650 9.415 -16.713 1.00 91.56 235 ALA A C 1
ATOM 1885 O O . ALA A 1 235 ? -7.499 9.365 -17.602 1.00 91.56 235 ALA A O 1
ATOM 1886 N N . THR A 1 236 ? -5.540 10.142 -16.819 1.00 89.12 236 THR A N 1
ATOM 1887 C CA . THR A 1 236 ? -5.146 10.804 -18.071 1.00 89.12 236 THR A CA 1
ATOM 1888 C C . THR A 1 236 ? -4.670 9.778 -19.100 1.00 89.12 236 THR A C 1
ATOM 1890 O O . THR A 1 236 ? -4.197 8.702 -18.729 1.00 89.12 236 THR A O 1
ATOM 1893 N N . ASP A 1 237 ? -4.738 10.115 -20.389 1.00 88.75 237 ASP A N 1
ATOM 1894 C CA . ASP A 1 237 ? -4.407 9.195 -21.495 1.00 88.75 237 ASP A CA 1
ATOM 1895 C C . ASP A 1 237 ? -2.976 8.639 -21.435 1.00 88.75 237 ASP A C 1
ATOM 1897 O O . ASP A 1 237 ? -2.701 7.538 -21.902 1.00 88.75 237 ASP A O 1
ATOM 1901 N N . ASN A 1 238 ? -2.062 9.392 -20.829 1.00 92.50 238 ASN A N 1
ATOM 1902 C CA . ASN A 1 238 ? -0.658 9.036 -20.650 1.00 92.50 238 ASN A CA 1
ATOM 1903 C C . ASN A 1 238 ? -0.352 8.363 -19.297 1.00 92.50 238 ASN A C 1
ATOM 1905 O O . ASN A 1 238 ? 0.806 8.275 -18.890 1.00 92.50 238 ASN A O 1
ATOM 1909 N N . THR A 1 239 ? -1.378 7.910 -18.571 1.00 92.62 239 THR A N 1
ATOM 1910 C CA . THR A 1 239 ? -1.200 7.179 -17.311 1.00 92.62 239 THR A CA 1
ATOM 1911 C C . THR A 1 239 ? -0.397 5.904 -17.530 1.00 92.62 239 THR A C 1
ATOM 1913 O O . THR A 1 239 ? -0.705 5.109 -18.418 1.00 92.62 239 THR A O 1
ATOM 1916 N N . ALA A 1 240 ? 0.620 5.688 -16.689 1.00 93.88 240 ALA A N 1
ATOM 1917 C CA . ALA A 1 240 ? 1.446 4.490 -16.763 1.00 93.88 240 ALA A CA 1
ATOM 1918 C C . ALA A 1 240 ? 0.579 3.212 -16.670 1.00 93.88 240 ALA A C 1
ATOM 1920 O O . ALA A 1 240 ? -0.359 3.178 -15.863 1.00 93.88 240 ALA A O 1
ATOM 1921 N N . PRO A 1 241 ? 0.884 2.146 -17.437 1.00 91.38 241 PRO A N 1
ATOM 1922 C CA . PRO A 1 241 ? 0.040 0.951 -17.514 1.00 91.38 241 PRO A CA 1
ATOM 1923 C C . PRO A 1 241 ? -0.299 0.327 -16.155 1.00 91.38 241 PRO A C 1
ATOM 1925 O O . PRO A 1 241 ? -1.435 -0.087 -15.927 1.00 91.38 241 PRO A O 1
ATOM 1928 N N . GLU A 1 242 ? 0.648 0.324 -15.213 1.00 90.62 242 GLU A N 1
ATOM 1929 C CA . GLU A 1 242 ? 0.462 -0.250 -13.877 1.00 90.62 242 GLU A CA 1
ATOM 1930 C C . GLU A 1 242 ? -0.495 0.550 -12.983 1.00 90.62 242 GLU A C 1
ATOM 1932 O O . GLU A 1 242 ? -0.931 0.042 -11.945 1.00 90.62 242 GLU A O 1
ATOM 1937 N N . TYR A 1 243 ? -0.848 1.770 -13.392 1.00 91.69 243 TYR A N 1
ATOM 1938 C CA . TYR A 1 243 ? -1.806 2.659 -12.739 1.00 91.69 243 TYR A CA 1
ATOM 1939 C C . TYR A 1 243 ? -3.185 2.667 -13.409 1.00 91.69 243 TYR A C 1
ATOM 1941 O O . TYR A 1 243 ? -4.142 3.153 -12.804 1.00 91.69 243 TYR A O 1
ATOM 1949 N N . LEU A 1 244 ? -3.328 2.083 -14.601 1.00 88.25 244 LEU A N 1
ATOM 1950 C CA . LEU A 1 244 ? -4.617 1.982 -15.280 1.00 88.25 244 LEU A CA 1
ATOM 1951 C C . LEU A 1 244 ? -5.586 1.053 -14.539 1.00 88.25 244 LEU A C 1
ATOM 1953 O O . LEU A 1 244 ? -5.199 0.123 -13.823 1.00 88.25 244 LEU A O 1
ATOM 1957 N N . PHE A 1 245 ? -6.877 1.321 -14.716 1.00 82.69 245 PHE A N 1
ATOM 1958 C CA . PHE A 1 245 ? -7.947 0.528 -14.124 1.00 82.69 245 PHE A CA 1
ATOM 1959 C C . PHE A 1 245 ? -8.118 -0.789 -14.882 1.00 82.69 245 PHE A C 1
ATOM 1961 O O . PHE A 1 245 ? -8.189 -0.812 -16.108 1.00 82.69 245 PHE A O 1
ATOM 1968 N N . THR A 1 246 ? -8.204 -1.895 -14.146 1.00 73.62 246 THR A N 1
ATOM 1969 C CA . THR A 1 246 ? -8.512 -3.214 -14.715 1.00 73.62 246 THR A CA 1
ATOM 1970 C C . THR A 1 246 ? -9.976 -3.581 -14.465 1.00 73.62 246 THR A C 1
ATOM 1972 O O . THR A 1 246 ? -10.662 -2.916 -13.690 1.00 73.62 246 THR A O 1
ATOM 1975 N N . HIS A 1 247 ? -10.458 -4.676 -15.062 1.00 66.31 247 HIS A N 1
ATOM 1976 C CA . HIS A 1 247 ? -11.824 -5.181 -14.844 1.00 66.31 247 HIS A CA 1
ATOM 1977 C C . HIS A 1 247 ? -12.156 -5.487 -13.372 1.00 66.31 247 HIS A C 1
ATOM 1979 O O . HIS A 1 247 ? -13.318 -5.442 -12.990 1.00 66.31 247 HIS A O 1
ATOM 1985 N N . GLY A 1 248 ? -11.148 -5.756 -12.533 1.00 63.81 248 GLY A N 1
ATOM 1986 C CA . GLY A 1 248 ? -11.325 -5.920 -11.084 1.00 63.81 248 GLY A CA 1
ATOM 1987 C C . GLY A 1 248 ? -11.378 -4.601 -10.307 1.00 63.81 248 GLY A C 1
ATOM 1988 O O . GLY A 1 248 ? -11.396 -4.625 -9.077 1.00 63.81 248 GLY A O 1
ATOM 1989 N N . PHE A 1 249 ? -11.354 -3.463 -11.009 1.00 64.56 249 PHE A N 1
ATOM 1990 C CA . PHE A 1 249 ? -11.332 -2.111 -10.452 1.00 64.56 249 PHE A CA 1
ATOM 1991 C C . PHE A 1 249 ? -10.146 -1.837 -9.515 1.00 64.56 249 PHE A C 1
ATOM 1993 O O . PHE A 1 249 ? -10.197 -0.973 -8.652 1.00 64.56 249 PHE A O 1
ATOM 2000 N N . GLN A 1 250 ? -9.050 -2.575 -9.679 1.00 70.19 250 GLN A N 1
ATOM 2001 C CA . GLN A 1 250 ? -7.774 -2.274 -9.039 1.00 70.19 250 GLN A CA 1
ATOM 2002 C C . GLN A 1 250 ? -6.683 -2.192 -10.101 1.00 70.19 250 GLN A C 1
ATOM 2004 O O . GLN A 1 250 ? -6.726 -2.911 -11.102 1.00 70.19 250 GLN A O 1
ATOM 2009 N N . SER A 1 251 ? -5.705 -1.315 -9.894 1.00 83.12 251 SER A N 1
ATOM 2010 C CA . SER A 1 251 ? -4.556 -1.205 -10.789 1.00 83.12 251 SER A CA 1
ATOM 2011 C C . SER A 1 251 ? -3.56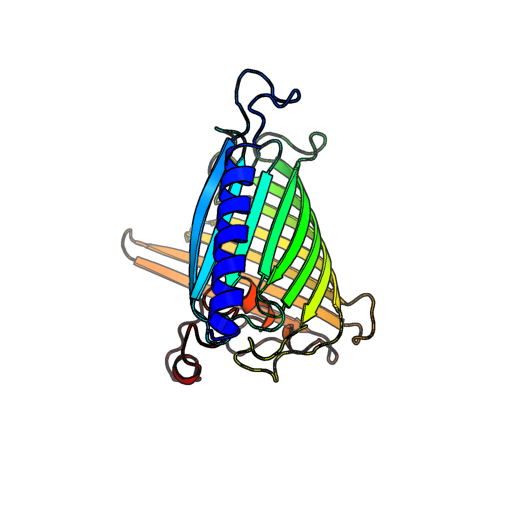7 -2.350 -10.564 1.00 83.12 251 SER A C 1
ATOM 2013 O O . SER A 1 251 ? -3.486 -2.897 -9.462 1.00 83.12 251 SER A O 1
ATOM 2015 N N . ALA A 1 252 ? -2.775 -2.710 -11.578 1.00 84.88 252 ALA A N 1
ATOM 2016 C CA . ALA A 1 252 ? -1.768 -3.768 -11.431 1.00 84.88 252 ALA A CA 1
ATOM 2017 C C . ALA A 1 252 ? -0.757 -3.445 -10.317 1.00 84.88 252 ALA A C 1
ATOM 2019 O O . ALA A 1 252 ? -0.278 -4.341 -9.619 1.00 84.88 252 ALA A O 1
ATOM 2020 N N . ARG A 1 253 ? -0.499 -2.155 -10.063 1.00 88.12 253 ARG A N 1
ATOM 2021 C CA . ARG A 1 253 ? 0.307 -1.701 -8.930 1.00 88.12 253 ARG A CA 1
ATOM 2022 C C . ARG A 1 253 ? -0.214 -2.214 -7.586 1.00 88.12 253 ARG A C 1
ATOM 2024 O O . ARG A 1 253 ? 0.600 -2.511 -6.707 1.00 88.12 253 ARG A O 1
ATOM 2031 N N . SER A 1 254 ? -1.532 -2.349 -7.392 1.00 85.38 254 SER A N 1
ATOM 2032 C CA . SER A 1 254 ? -2.106 -2.831 -6.124 1.00 85.38 254 SER A CA 1
ATOM 2033 C C . SER A 1 254 ? -1.614 -4.236 -5.759 1.00 85.38 254 SER A C 1
ATOM 2035 O O . SER A 1 254 ? -1.463 -4.545 -4.575 1.00 85.38 254 SER A O 1
ATOM 2037 N N . TRP A 1 255 ? -1.257 -5.055 -6.754 1.00 83.88 255 TRP A N 1
ATOM 2038 C CA . TRP A 1 255 ? -0.753 -6.413 -6.554 1.00 83.88 255 TRP A CA 1
ATOM 2039 C C . TRP A 1 255 ? 0.549 -6.448 -5.752 1.00 83.88 255 TRP A C 1
ATOM 2041 O O . TRP A 1 255 ? 0.792 -7.386 -4.996 1.00 83.88 255 TRP A O 1
ATOM 2051 N N . MET A 1 256 ? 1.346 -5.377 -5.793 1.00 86.06 256 MET A N 1
ATOM 2052 C CA . MET A 1 256 ? 2.578 -5.274 -5.003 1.00 86.06 256 MET A CA 1
ATOM 2053 C C . MET A 1 256 ? 2.339 -5.194 -3.491 1.00 86.06 256 MET A C 1
ATOM 2055 O O . MET A 1 256 ? 3.268 -5.416 -2.705 1.00 86.06 256 MET A O 1
ATOM 2059 N N . LYS A 1 257 ? 1.103 -4.907 -3.061 1.00 81.88 257 LYS A N 1
ATOM 2060 C CA . LYS A 1 257 ? 0.725 -4.884 -1.643 1.00 81.88 257 LYS A CA 1
ATOM 2061 C C . LYS A 1 257 ? 0.572 -6.299 -1.074 1.00 81.88 257 LYS A C 1
ATOM 2063 O O . LYS A 1 257 ? 0.917 -6.524 0.084 1.00 81.88 257 LYS A O 1
ATOM 2068 N N . SER A 1 258 ? 0.172 -7.286 -1.877 1.00 80.75 258 SER A N 1
ATOM 2069 C CA . SER A 1 258 ? -0.077 -8.659 -1.413 1.00 80.75 258 SER A CA 1
ATOM 2070 C C . SER A 1 258 ? 1.083 -9.598 -1.727 1.00 80.75 258 SER A C 1
ATOM 2072 O O . SER A 1 258 ? 1.717 -9.480 -2.770 1.00 80.75 258 SER A O 1
ATOM 2074 N N . GLY A 1 259 ? 1.389 -10.531 -0.821 1.00 74.94 259 GLY A N 1
ATOM 2075 C CA . GLY A 1 259 ? 2.332 -11.621 -1.103 1.00 74.94 259 GLY A CA 1
ATOM 2076 C C . GLY A 1 259 ? 1.867 -12.460 -2.292 1.00 74.94 259 GLY A C 1
ATOM 2077 O O . GLY A 1 259 ? 2.668 -12.775 -3.166 1.00 74.94 259 GLY A O 1
ATOM 2078 N N . LEU A 1 260 ? 0.558 -12.739 -2.353 1.00 74.56 260 LEU A N 1
ATOM 2079 C CA . LEU A 1 260 ? -0.061 -13.664 -3.309 1.00 74.56 260 LEU A CA 1
ATOM 2080 C C . LEU A 1 260 ? 0.056 -13.211 -4.764 1.00 74.56 260 LEU A C 1
ATOM 2082 O O . LEU A 1 260 ? 0.167 -14.046 -5.655 1.00 74.56 260 LEU A O 1
ATOM 2086 N N . THR A 1 261 ? 0.023 -11.901 -5.002 1.00 77.31 261 THR A N 1
ATOM 2087 C CA . THR A 1 261 ? -0.090 -11.337 -6.353 1.00 77.31 261 THR A CA 1
ATOM 2088 C C . THR A 1 261 ? 1.141 -10.546 -6.792 1.00 77.31 261 THR A C 1
ATOM 2090 O O . THR A 1 261 ? 1.282 -10.264 -7.980 1.00 77.31 261 THR A O 1
ATOM 2093 N N . ARG A 1 262 ? 2.078 -10.229 -5.884 1.00 81.12 262 ARG A N 1
ATOM 2094 C CA . ARG A 1 262 ? 3.297 -9.466 -6.221 1.00 81.12 262 ARG A CA 1
ATOM 2095 C C . ARG A 1 262 ? 4.296 -10.219 -7.102 1.00 81.12 262 ARG A C 1
ATOM 2097 O O . ARG A 1 262 ? 5.172 -9.577 -7.673 1.00 81.12 262 ARG A O 1
ATOM 2104 N N . ALA A 1 263 ? 4.218 -11.551 -7.152 1.00 82.81 263 ALA A N 1
ATOM 2105 C CA . ALA A 1 263 ? 5.157 -12.409 -7.870 1.00 82.81 263 ALA A CA 1
ATOM 2106 C C . ALA A 1 263 ? 4.425 -13.472 -8.695 1.00 82.81 263 ALA A C 1
ATOM 2108 O O . ALA A 1 263 ? 3.466 -14.092 -8.232 1.00 82.81 263 ALA A O 1
ATOM 2109 N N . ARG A 1 264 ? 4.935 -13.754 -9.894 1.00 79.50 264 ARG A N 1
ATOM 2110 C CA . ARG A 1 264 ? 4.511 -14.899 -10.696 1.00 79.50 264 ARG A CA 1
ATOM 2111 C C . ARG A 1 264 ? 4.819 -16.218 -9.983 1.00 79.50 264 ARG A C 1
ATOM 2113 O O . ARG A 1 264 ? 5.829 -16.366 -9.299 1.00 79.50 264 ARG A O 1
ATOM 2120 N N . GLY A 1 265 ? 3.938 -17.197 -10.179 1.00 71.94 265 GLY A N 1
ATOM 2121 C CA . GLY A 1 265 ? 4.147 -18.562 -9.701 1.00 71.94 265 GLY A CA 1
ATOM 2122 C C . GLY A 1 265 ? 3.692 -18.810 -8.266 1.00 71.94 265 GLY A C 1
ATOM 2123 O O . GLY A 1 265 ? 3.794 -19.944 -7.814 1.00 71.94 265 GLY A O 1
ATOM 2124 N N . THR A 1 266 ? 3.152 -17.807 -7.566 1.00 66.81 266 THR A N 1
ATOM 2125 C CA . THR A 1 266 ? 2.400 -18.069 -6.330 1.00 66.81 266 THR A CA 1
ATOM 2126 C C . THR A 1 266 ? 0.978 -18.558 -6.631 1.00 66.81 266 THR A C 1
ATOM 2128 O O . THR A 1 266 ? 0.504 -19.493 -5.993 1.00 66.81 266 THR A O 1
ATOM 2131 N N . ILE A 1 267 ? 0.316 -17.992 -7.644 1.00 62.91 267 ILE A N 1
ATOM 2132 C CA . ILE A 1 267 ? -0.952 -18.501 -8.187 1.00 62.91 267 ILE A CA 1
ATOM 2133 C C . ILE A 1 267 ? -0.757 -18.747 -9.693 1.00 62.91 267 ILE A C 1
ATOM 2135 O O . ILE A 1 267 ? -0.167 -17.892 -10.368 1.00 62.91 267 ILE A O 1
ATOM 2139 N N . PRO A 1 268 ? -1.203 -19.891 -10.249 1.00 63.47 268 PRO A N 1
ATOM 2140 C CA . PRO A 1 268 ? -1.156 -20.131 -11.688 1.00 63.47 268 PRO A CA 1
ATOM 2141 C C . PRO A 1 268 ? -1.916 -19.037 -12.458 1.00 63.47 268 PRO A C 1
ATOM 2143 O O . PRO A 1 268 ? -3.070 -18.767 -12.129 1.00 63.47 268 PRO A O 1
ATOM 2146 N N . PRO A 1 269 ? -1.342 -18.434 -13.519 1.00 61.03 269 PRO A N 1
ATOM 2147 C CA . PRO A 1 269 ? -2.043 -17.417 -14.309 1.00 61.03 269 PRO A CA 1
ATOM 2148 C C . PRO A 1 269 ? -3.380 -17.903 -14.891 1.00 61.03 269 PRO A C 1
ATOM 2150 O O . PRO A 1 269 ? -4.307 -17.114 -15.041 1.00 61.03 269 PRO A O 1
ATOM 2153 N N . SER A 1 270 ? -3.509 -19.209 -15.161 1.00 59.78 270 SER A N 1
ATOM 2154 C CA . SER A 1 270 ? -4.758 -19.838 -15.611 1.00 59.78 270 SER A CA 1
ATOM 2155 C C . SER A 1 270 ? -5.904 -19.713 -14.603 1.00 59.78 270 SER A C 1
ATOM 2157 O O . SER A 1 270 ? -7.057 -19.661 -15.008 1.00 59.78 270 SER A O 1
ATOM 2159 N N . TRP A 1 271 ? -5.611 -19.624 -13.303 1.00 56.94 271 TRP A N 1
ATOM 2160 C CA . TRP A 1 271 ? -6.621 -19.459 -12.249 1.00 56.94 271 TRP A CA 1
ATOM 2161 C C . TRP A 1 271 ? -7.092 -18.011 -12.097 1.00 56.94 271 TRP A C 1
ATOM 2163 O O . TRP A 1 271 ? -8.063 -17.747 -11.397 1.00 56.94 271 TRP A O 1
ATOM 2173 N N . MET A 1 272 ? -6.410 -17.072 -12.754 1.00 57.41 272 MET A N 1
ATOM 2174 C CA . MET A 1 272 ? -6.787 -15.661 -12.817 1.00 57.41 272 MET A CA 1
ATOM 2175 C C . MET A 1 272 ? -7.360 -15.278 -14.191 1.00 57.41 272 MET A C 1
ATOM 2177 O O . MET A 1 272 ? -7.424 -14.092 -14.518 1.00 57.41 272 MET A O 1
ATOM 2181 N N . GLN A 1 273 ? -7.727 -16.265 -15.018 1.00 47.44 273 GLN A N 1
ATOM 2182 C CA . GLN A 1 273 ? -8.429 -16.019 -16.275 1.00 47.44 273 GLN A CA 1
ATOM 2183 C C . GLN A 1 273 ? -9.836 -15.482 -15.999 1.00 47.44 273 GLN A C 1
ATOM 2185 O O . GLN A 1 273 ? -10.510 -15.899 -15.060 1.00 47.44 273 GLN A O 1
ATOM 2190 N N . ILE A 1 274 ? -10.266 -14.541 -16.837 1.00 42.44 274 ILE A N 1
ATOM 2191 C CA . ILE A 1 274 ? -11.596 -13.936 -16.781 1.00 42.44 274 ILE A CA 1
ATOM 2192 C C . ILE A 1 274 ? -12.627 -15.021 -17.132 1.00 42.44 274 ILE A C 1
ATOM 2194 O O . ILE A 1 274 ? -12.610 -15.563 -18.235 1.00 42.44 274 ILE A O 1
ATOM 2198 N N . GLY A 1 275 ? -13.509 -15.340 -16.185 1.00 37.69 275 GLY A N 1
ATOM 2199 C CA . GLY A 1 275 ? -14.648 -16.251 -16.332 1.00 37.69 275 GLY A CA 1
ATOM 2200 C C . GLY A 1 275 ? -15.853 -15.741 -15.530 1.00 37.69 275 GLY A C 1
ATOM 2201 O O . GLY A 1 275 ? -15.757 -14.711 -14.868 1.00 37.69 275 GLY A O 1
ATOM 2202 N N . ASN A 1 276 ? -16.987 -16.453 -15.563 1.00 27.64 276 ASN A N 1
ATOM 2203 C CA . ASN A 1 276 ? -18.254 -16.013 -14.940 1.00 27.64 276 ASN A CA 1
ATOM 2204 C C . ASN A 1 276 ? -18.189 -15.803 -13.413 1.00 27.64 276 ASN A C 1
ATOM 2206 O O . ASN A 1 276 ? -19.093 -15.199 -12.841 1.00 27.64 276 ASN A O 1
ATOM 2210 N N . ILE A 1 277 ? -17.144 -16.305 -12.749 1.00 29.17 277 ILE A N 1
ATOM 2211 C CA . ILE A 1 277 ? -16.855 -16.057 -11.337 1.00 29.17 277 ILE A CA 1
ATOM 2212 C C . ILE A 1 277 ? -15.377 -15.691 -11.232 1.00 29.17 277 ILE A C 1
ATOM 2214 O O . ILE A 1 277 ? -14.508 -16.476 -11.611 1.00 29.17 277 ILE A O 1
ATOM 2218 N N . GLN A 1 278 ? -15.102 -14.507 -10.693 1.00 35.75 278 GLN A N 1
ATOM 2219 C CA . GLN A 1 278 ? -13.760 -14.041 -10.377 1.00 35.75 278 GLN A CA 1
ATOM 2220 C C . GLN A 1 278 ? -13.716 -13.697 -8.889 1.00 35.75 278 GLN A C 1
ATOM 2222 O O . GLN A 1 278 ? -14.514 -12.896 -8.407 1.00 35.75 278 GLN A O 1
ATOM 2227 N N . VAL A 1 279 ? -12.772 -14.291 -8.155 1.00 30.94 279 VAL A N 1
ATOM 2228 C CA . VAL A 1 279 ? -12.439 -13.833 -6.802 1.00 30.94 279 VAL A CA 1
ATOM 2229 C C . VAL A 1 279 ? -11.629 -12.553 -6.960 1.00 30.94 279 VAL A C 1
ATOM 2231 O O . VAL A 1 279 ? -10.417 -12.581 -7.169 1.00 30.94 279 VAL A O 1
ATOM 2234 N N . THR A 1 280 ? -12.314 -11.418 -6.929 1.00 34.88 280 THR A N 1
ATOM 2235 C CA . THR A 1 280 ? -11.677 -10.118 -6.727 1.00 34.88 280 THR A CA 1
ATOM 2236 C C . THR A 1 280 ? -11.744 -9.816 -5.240 1.00 34.88 280 THR A C 1
ATOM 2238 O O . THR A 1 280 ? -12.836 -9.860 -4.676 1.00 34.88 280 THR A O 1
ATOM 2241 N N . GLY A 1 281 ? -10.585 -9.575 -4.623 1.00 38.31 281 GLY A N 1
ATOM 2242 C CA . GLY A 1 281 ? -10.473 -9.271 -3.194 1.00 38.31 281 GLY A CA 1
ATOM 2243 C C . GLY A 1 281 ? -11.339 -8.109 -2.720 1.00 38.31 281 GLY A C 1
ATOM 2244 O O . GLY A 1 281 ? -11.684 -7.214 -3.538 1.00 38.31 281 GLY A O 1
#

Secondary structure (DSSP, 8-state):
--HHHHHHHHHHHHHHHHHHHHHH---S--TT--TTSPPEEEEEEEEEEETTTEEEEEEEEEEE-TT-SS--S-EEEEEEEEETT--SS-EEEEEEEEEE-GGG-BTTEEEEEEEEEEEETTEEEEEEEEEEEEE-TT-TTSEEEEEEEEEEEEE--STT-S-GGG---S-EEEEEEEEEEEEE-SS-EEEEEEEEEEEEESSSPP-EEEEEEEEEEEEEETTEEEEEEEEEEEE-TT--GGGSPPTTSS-GGGGGGSTTTSSTTSS-GGGGS--S-----